Protein AF-A0A524QZ67-F1 (afdb_monomer_lite)

Sequence (360 aa):
ALGCGTGTAFRETDLRYEKVIIMTDADVDGAHIASLLITFFYRQMPKLIDRGHLYLAIPPLYRLQQGSKVAYARDDADRERIVHLGERECSIQRRHQKVVEEAPSPAVDRQLREQMGSAAVAAAKAVGYQSAGTCEFLLGEDGRFFFLEMNTRIQVEHPVTEMVYGVDLVREQLRIAGGQLMSLPDTMPSPRGWSMECRITSEDPSNGFLPSTGRISYLSPPGGPGVRWDAGYGAGDEVTLHYDSHIGKLIVLGPTREVAIERMQRALHELMILGVTTNQGFLRRLLSDDAFRRGEIDIDFLGRHPELASPPANSASLLPATILAALLDSERRHASRPNVVDGNGAGNEWVRAARHEGLR

Secondary structure (DSSP, 8-state):
--SS-SGGG--GGG---S-EEE---SSHHHHHHHHHHHHHHHHH-HHHHHTT-EEE-PPPSEEEEETTEEEEESSHHHHS--------B---EETTEE-EEEES-TT--HHHHHHHHHHHHHHHHHTT--SS-EEEEEEPTTS-EEEEEEE-S--TTHHHHHHHHT--HHHHHHHHHTTPPP---SSPPPP-SEEEEEEEESEEGGGTTEE--EE--EEE---STTEEEEES--TT-EE-TTS--EEEEEEEEESSHHHHHHHHHHHHHH-EEESS--THHHHHHHTT-HHHHHT---TTHHHH-GGGGS--TT----HHHHHHHHHHHHHHHHHTS-------SS--HHHHHHHHHTT-

Foldseek 3Di:
DQQQFWAPSGDPVRGPAQADEDDADPDPVRVVVLVVVVVRCCRIPVVCVVVVRYYYDQAAPDWFDFPPDTDGHNDVCQLLPDFDLWDKDQFCDDPPHGFKIKPPAPLADPVLRVVVRVVFRVVCVVVSQFADKDFDWDADPVRDIDTDDIGNDDDQPVVNSCLFQVDDRVVQRVCVVSRHGGPADPDGDDGQAMKMKGFKFLFQLVVVRHHWWWFFQAWDFFDDPFWDKAAPDHHGDTDDPPDGRGGIMIMGGDNYPLRNLVVLLVRLVRTDTPGTDICSQLVNLCSVDPCVVVSVGGNCVCVVVSVSSDDPPPPDDCPVVSVVVRVVVVVVVVVPPPPPPPPDDDDDVVVVVVVVVVVD

Structure (mmCIF, N/CA/C/O backbone):
data_AF-A0A524QZ67-F1
#
_entry.id   AF-A0A524QZ67-F1
#
loop_
_atom_site.group_PDB
_atom_site.id
_atom_site.type_symbol
_atom_site.label_atom_id
_atom_site.label_alt_id
_atom_site.label_comp_id
_atom_site.label_asym_id
_atom_site.label_entity_id
_atom_site.label_seq_id
_atom_site.pdbx_PDB_ins_code
_atom_site.Cartn_x
_atom_site.Cartn_y
_atom_site.Cartn_z
_atom_site.occupancy
_atom_site.B_iso_or_equiv
_atom_site.auth_seq_id
_atom_site.auth_comp_id
_atom_site.auth_asym_id
_atom_site.auth_atom_id
_atom_site.pdbx_PDB_model_num
ATOM 1 N N . ALA A 1 1 ? -30.274 -12.926 47.011 1.00 65.94 1 ALA A N 1
ATOM 2 C CA . ALA A 1 1 ? -29.299 -13.944 46.558 1.00 65.94 1 ALA A CA 1
ATOM 3 C C . ALA A 1 1 ? -27.821 -13.520 46.688 1.00 65.94 1 ALA A C 1
ATOM 5 O O . ALA A 1 1 ? -26.970 -14.389 46.573 1.00 65.94 1 ALA A O 1
ATOM 6 N N . LEU A 1 2 ? -27.490 -12.249 46.989 1.00 80.00 2 LEU A N 1
ATOM 7 C CA . LEU A 1 2 ? -26.095 -11.772 47.134 1.00 80.00 2 LEU A CA 1
ATOM 8 C C . LEU A 1 2 ? -25.422 -12.122 48.476 1.00 80.00 2 LEU A C 1
ATOM 10 O O . LEU A 1 2 ? -24.204 -12.067 48.583 1.00 80.00 2 LEU A O 1
ATOM 14 N N . GLY A 1 3 ? -26.213 -12.494 49.487 1.00 80.25 3 GLY A N 1
ATOM 15 C CA . GLY A 1 3 ? -25.730 -12.896 50.815 1.00 80.25 3 GLY A CA 1
ATOM 16 C C . GLY A 1 3 ? -25.591 -11.757 51.829 1.00 80.25 3 GLY A C 1
ATOM 17 O O . GLY A 1 3 ? -25.673 -12.020 53.017 1.00 80.25 3 GLY A O 1
ATOM 18 N N . CYS A 1 4 ? -25.520 -10.506 51.375 1.00 84.25 4 CYS A N 1
ATOM 19 C CA . CYS A 1 4 ? -25.207 -9.340 52.205 1.00 84.25 4 CYS A CA 1
ATOM 20 C C . CYS A 1 4 ? -26.408 -8.586 52.808 1.00 84.25 4 CYS A C 1
ATOM 22 O O . CYS A 1 4 ? -26.205 -7.532 53.390 1.00 84.25 4 CYS A O 1
ATOM 24 N N . GLY A 1 5 ? -27.656 -9.048 52.662 1.00 83.94 5 GLY A N 1
ATOM 25 C CA . GLY A 1 5 ? -28.843 -8.299 53.126 1.00 83.94 5 GLY A CA 1
ATOM 26 C C . GLY A 1 5 ? -29.086 -6.970 52.379 1.00 83.94 5 GLY A C 1
ATOM 27 O O . GLY A 1 5 ? -28.450 -6.697 51.364 1.00 83.94 5 GLY A O 1
ATOM 28 N N . THR A 1 6 ? -30.034 -6.153 52.856 1.00 85.06 6 THR A N 1
ATOM 29 C CA . THR A 1 6 ? -30.417 -4.851 52.261 1.00 85.06 6 THR A CA 1
ATOM 30 C C . THR A 1 6 ? -30.714 -3.808 53.340 1.00 85.06 6 THR A C 1
ATOM 32 O O . THR A 1 6 ? -31.218 -4.156 54.410 1.00 85.06 6 THR A O 1
ATOM 35 N N . GLY A 1 7 ? -30.469 -2.529 53.055 1.00 84.12 7 GLY A N 1
ATOM 36 C CA . GLY A 1 7 ? -30.815 -1.414 53.939 1.00 84.12 7 GLY A CA 1
ATOM 37 C C . GLY A 1 7 ? -30.099 -1.506 55.288 1.00 84.12 7 GLY A C 1
ATOM 38 O O . GLY A 1 7 ? -28.889 -1.709 55.345 1.00 84.12 7 GLY A O 1
ATOM 39 N N . THR A 1 8 ? -30.845 -1.404 56.390 1.00 83.25 8 THR A N 1
ATOM 40 C CA . THR A 1 8 ? -30.295 -1.506 57.757 1.00 83.25 8 THR A CA 1
ATOM 41 C C . THR A 1 8 ? -29.760 -2.897 58.106 1.00 83.25 8 THR A C 1
ATOM 43 O O . THR A 1 8 ? -28.965 -3.027 59.031 1.00 83.25 8 THR A O 1
ATOM 46 N N . ALA A 1 9 ? -30.161 -3.934 57.365 1.00 84.19 9 ALA A N 1
ATOM 47 C CA . ALA A 1 9 ? -29.679 -5.301 57.542 1.00 84.19 9 ALA A CA 1
ATOM 48 C C . ALA A 1 9 ? -28.451 -5.626 56.671 1.00 84.19 9 ALA A C 1
ATOM 50 O O . ALA A 1 9 ? -28.028 -6.782 56.635 1.00 84.19 9 ALA A O 1
ATOM 51 N N . PHE A 1 10 ? -27.896 -4.642 55.950 1.00 84.88 10 PHE A N 1
ATOM 52 C CA . PHE A 1 10 ? -26.765 -4.859 55.056 1.00 84.88 10 PHE A CA 1
ATOM 53 C C . PHE A 1 10 ? -25.472 -5.190 55.822 1.00 84.88 10 PHE A C 1
ATOM 55 O O . PHE A 1 10 ? -25.026 -4.420 56.675 1.00 84.88 10 PHE A O 1
ATOM 62 N N . ARG A 1 11 ? -24.840 -6.316 55.478 1.00 83.75 11 ARG A N 1
ATOM 63 C CA . ARG A 1 11 ? -23.538 -6.763 55.987 1.00 83.75 11 ARG A CA 1
ATOM 64 C C . ARG A 1 11 ? -22.612 -7.101 54.829 1.00 83.75 11 ARG A C 1
ATOM 66 O O . ARG A 1 11 ? -22.819 -8.065 54.101 1.00 83.75 11 ARG A O 1
ATOM 73 N N . GLU A 1 12 ? -21.569 -6.296 54.686 1.00 79.06 12 GLU A N 1
ATOM 74 C CA . GLU A 1 12 ? -20.583 -6.406 53.606 1.00 79.06 12 GLU A CA 1
ATOM 75 C C . GLU A 1 12 ? -19.794 -7.721 53.656 1.00 79.06 12 GLU A C 1
ATOM 77 O O . GLU A 1 12 ? -19.554 -8.328 52.619 1.00 79.06 12 GLU A O 1
ATOM 82 N N . THR A 1 13 ? -19.459 -8.203 54.857 1.00 84.50 13 THR A N 1
ATOM 83 C CA . THR A 1 13 ? -18.706 -9.454 55.078 1.00 84.50 13 THR A CA 1
ATOM 84 C C . THR A 1 13 ? -19.396 -10.694 54.528 1.00 84.50 13 THR A C 1
ATOM 86 O O . THR A 1 13 ? -18.748 -11.712 54.308 1.00 84.50 13 THR A O 1
ATOM 89 N N . ASP A 1 14 ? -20.706 -10.606 54.308 1.00 87.44 14 ASP A N 1
ATOM 90 C CA . ASP A 1 14 ? -21.539 -11.736 53.915 1.00 87.44 14 ASP A CA 1
ATOM 91 C C . ASP A 1 14 ? -21.778 -11.751 52.393 1.00 87.44 14 ASP A C 1
ATOM 93 O O . ASP A 1 14 ? -22.528 -12.590 51.877 1.00 87.44 14 ASP A O 1
ATOM 97 N N . LEU A 1 15 ? -21.162 -10.812 51.659 1.00 87.00 15 LEU A N 1
ATOM 98 C CA . LEU A 1 15 ? -21.217 -10.756 50.204 1.00 87.00 15 LEU A CA 1
ATOM 99 C C . LEU A 1 15 ? -20.546 -11.995 49.603 1.00 87.00 15 LEU A C 1
ATOM 101 O O . LEU A 1 15 ? -19.372 -12.270 49.826 1.00 87.00 15 LEU A O 1
ATOM 105 N N . ARG A 1 16 ? -21.306 -12.737 48.797 1.00 89.00 16 ARG A N 1
ATOM 106 C CA . ARG A 1 16 ? -20.857 -14.012 48.214 1.00 89.00 16 ARG A CA 1
ATOM 107 C C . ARG A 1 16 ? -20.115 -13.870 46.887 1.00 89.00 16 ARG A C 1
ATOM 109 O O . ARG A 1 16 ? -19.512 -14.838 46.438 1.00 89.00 16 ARG A O 1
ATOM 116 N N . TYR A 1 17 ? -20.203 -12.708 46.242 1.00 84.81 17 TYR A N 1
ATOM 117 C CA . TYR A 1 17 ? -19.698 -12.488 44.888 1.00 84.81 17 TYR A CA 1
ATOM 118 C C . TYR A 1 17 ? -18.841 -11.233 44.831 1.00 84.81 17 TYR A C 1
ATOM 120 O O . TYR A 1 17 ? -19.268 -10.170 45.271 1.00 84.81 17 TYR A O 1
ATOM 128 N N . GLU A 1 18 ? -17.662 -11.352 44.229 1.00 85.25 18 GLU A N 1
ATOM 129 C CA . GLU A 1 18 ? -16.741 -10.230 44.041 1.00 85.25 18 GLU A CA 1
ATOM 130 C C . GLU A 1 18 ? -17.257 -9.219 43.005 1.00 85.25 18 GLU A C 1
ATOM 132 O O . GLU A 1 18 ? -17.021 -8.021 43.138 1.00 85.25 18 GLU A O 1
ATOM 137 N N . LYS A 1 19 ? -17.993 -9.689 41.989 1.00 88.62 19 LYS A N 1
ATOM 138 C CA . LYS A 1 19 ? -18.597 -8.852 40.945 1.00 88.62 19 LYS A CA 1
ATOM 139 C C . LYS A 1 19 ? -20.081 -9.158 40.807 1.00 88.62 19 LYS A C 1
ATOM 141 O O . LYS A 1 19 ? -20.474 -10.309 40.625 1.00 88.62 19 LYS A O 1
ATOM 146 N N . VAL A 1 20 ? -20.893 -8.113 40.846 1.00 88.88 20 VAL A N 1
ATOM 147 C CA . VAL A 1 20 ? -22.334 -8.144 40.605 1.00 88.88 20 VAL A CA 1
ATOM 148 C C . VAL A 1 20 ? -22.593 -7.347 39.336 1.00 88.88 20 VAL A C 1
ATOM 150 O O . VAL A 1 20 ? -22.316 -6.153 39.300 1.00 88.88 20 VAL A O 1
ATOM 153 N N . ILE A 1 21 ? -23.092 -7.999 38.287 1.00 91.19 21 ILE A N 1
ATOM 154 C CA . ILE A 1 21 ? -23.307 -7.371 36.977 1.00 91.19 21 ILE A CA 1
ATOM 155 C C . ILE A 1 21 ? -24.811 -7.248 36.726 1.00 91.19 21 ILE A C 1
ATOM 157 O O . ILE A 1 21 ? -25.524 -8.250 36.746 1.00 91.19 21 ILE A O 1
ATOM 161 N N . ILE A 1 22 ? -25.293 -6.029 36.489 1.00 89.38 22 ILE A N 1
ATOM 162 C CA . ILE A 1 22 ? -26.652 -5.763 36.006 1.00 89.38 22 ILE A CA 1
ATOM 163 C C . ILE A 1 22 ? -26.640 -5.904 34.483 1.00 89.38 22 ILE A C 1
ATOM 165 O O . ILE A 1 22 ? -25.882 -5.208 33.809 1.00 89.38 22 ILE A O 1
ATOM 169 N N . MET A 1 23 ? -27.477 -6.792 33.950 1.00 87.81 23 MET A N 1
ATOM 170 C CA . MET A 1 23 ? -27.695 -6.972 32.513 1.00 87.81 23 MET A CA 1
ATOM 171 C C . MET A 1 23 ? -29.185 -6.830 32.219 1.00 87.81 23 MET A C 1
ATOM 173 O O . MET A 1 23 ? -30.002 -7.471 32.881 1.00 87.81 23 MET A O 1
ATOM 177 N N . THR A 1 24 ? -29.525 -5.994 31.246 1.00 86.94 24 THR A N 1
ATOM 178 C CA . THR A 1 24 ? -30.897 -5.760 30.784 1.00 86.94 24 THR A CA 1
ATOM 179 C C . THR A 1 24 ? -30.939 -5.759 29.259 1.00 86.94 24 THR A C 1
ATOM 181 O O . THR A 1 24 ? -29.893 -5.720 28.606 1.00 86.94 24 THR A O 1
ATOM 184 N N . ASP A 1 25 ? -32.143 -5.841 28.694 1.00 80.69 25 ASP A N 1
ATOM 185 C CA . ASP A 1 25 ? -32.331 -5.832 27.246 1.00 80.69 25 ASP A CA 1
ATOM 186 C C . ASP A 1 25 ? -31.913 -4.488 26.622 1.00 80.69 25 ASP A C 1
ATOM 188 O O . ASP A 1 25 ? -31.937 -3.432 27.258 1.00 80.69 25 ASP A O 1
ATOM 192 N N . ALA A 1 26 ? -31.486 -4.529 25.359 1.00 75.75 26 ALA A N 1
ATOM 193 C CA . ALA A 1 26 ? -31.006 -3.365 24.613 1.00 75.75 26 ALA A CA 1
ATOM 194 C C . ALA A 1 26 ? -32.166 -2.543 24.016 1.00 75.75 26 ALA A C 1
ATOM 196 O O . ALA A 1 26 ? -32.190 -2.258 22.817 1.00 75.75 26 ALA A O 1
ATOM 197 N N . ASP A 1 27 ? -33.146 -2.199 24.848 1.00 77.44 27 ASP A N 1
ATOM 198 C CA . ASP A 1 27 ? -34.330 -1.423 24.490 1.00 77.44 27 ASP A CA 1
ATOM 199 C C . ASP A 1 27 ? -34.736 -0.446 25.612 1.00 77.44 27 ASP A C 1
ATOM 201 O O . ASP A 1 27 ? -34.046 -0.278 26.623 1.00 77.44 27 ASP A O 1
ATOM 205 N N . VAL A 1 28 ? -35.846 0.266 25.403 1.00 79.31 28 VAL A N 1
ATOM 206 C CA . VAL A 1 28 ? -36.343 1.288 26.338 1.00 79.31 28 VAL A CA 1
ATOM 207 C C . VAL A 1 28 ? -36.724 0.675 27.689 1.00 79.31 28 VAL A C 1
ATOM 209 O O . VAL A 1 28 ? -36.472 1.284 28.733 1.00 79.31 28 VAL A O 1
ATOM 212 N N . ASP A 1 29 ? -37.281 -0.535 27.685 1.00 84.44 29 ASP A N 1
ATOM 213 C CA . ASP A 1 29 ? -37.691 -1.227 28.903 1.00 84.44 29 ASP A CA 1
ATOM 214 C C . ASP A 1 29 ? -36.465 -1.680 29.697 1.00 84.44 29 ASP A C 1
ATOM 216 O O . ASP A 1 29 ? -36.379 -1.449 30.907 1.00 84.44 29 ASP A O 1
ATOM 220 N N . GLY A 1 30 ? -35.456 -2.225 29.018 1.00 85.94 30 GLY A N 1
ATOM 221 C CA . GLY A 1 30 ? -34.184 -2.579 29.627 1.00 85.94 30 GLY A CA 1
ATOM 222 C C . GLY A 1 30 ? -33.438 -1.375 30.210 1.00 85.94 30 GLY A C 1
ATOM 223 O O . GLY A 1 30 ? -32.864 -1.488 31.299 1.00 85.94 30 GLY A O 1
ATOM 224 N N . ALA A 1 31 ? -33.501 -0.202 29.570 1.00 82.19 31 ALA A N 1
ATOM 225 C CA . ALA A 1 31 ? -32.949 1.043 30.118 1.00 82.19 31 ALA A CA 1
ATOM 226 C C . ALA A 1 31 ? -33.686 1.499 31.394 1.00 82.19 31 ALA A C 1
ATOM 228 O O . ALA A 1 31 ? -33.064 1.922 32.380 1.00 82.19 31 ALA A O 1
ATOM 229 N N . HIS A 1 32 ? -35.015 1.376 31.408 1.00 89.44 32 HIS A N 1
ATOM 230 C CA . HIS A 1 32 ? -35.826 1.691 32.579 1.00 89.44 32 HIS A CA 1
ATOM 231 C C . HIS A 1 32 ? -35.531 0.731 33.745 1.00 89.44 32 HIS A C 1
ATOM 233 O O . HIS A 1 32 ? -35.286 1.178 34.869 1.00 89.44 32 HIS A O 1
ATOM 239 N N . ILE A 1 33 ? -35.459 -0.577 33.479 1.00 90.56 33 ILE A N 1
ATOM 240 C CA . ILE A 1 33 ? -35.120 -1.598 34.481 1.00 90.56 33 ILE A CA 1
ATOM 241 C C . ILE A 1 33 ? -33.716 -1.361 35.048 1.00 90.56 33 ILE A C 1
ATOM 243 O O . ILE A 1 33 ? -33.533 -1.411 36.266 1.00 90.56 33 ILE A O 1
ATOM 247 N N . ALA A 1 34 ? -32.732 -1.047 34.200 1.00 90.75 34 ALA A N 1
ATOM 248 C CA . ALA A 1 34 ? -31.374 -0.744 34.648 1.00 90.75 34 ALA A CA 1
ATOM 249 C C . ALA A 1 34 ? -31.360 0.447 35.620 1.00 90.75 34 ALA A C 1
ATOM 251 O O . ALA A 1 34 ? -30.759 0.365 36.692 1.00 90.75 34 ALA A O 1
ATOM 252 N N . SER A 1 35 ? -32.097 1.513 35.301 1.00 92.56 35 SER A N 1
ATOM 253 C CA . SER A 1 35 ? -32.222 2.702 36.156 1.00 92.56 35 SER A CA 1
ATOM 254 C C . SER A 1 35 ? -32.847 2.383 37.521 1.00 92.56 35 SER A C 1
ATOM 256 O O . SER A 1 35 ? -32.373 2.858 38.561 1.00 92.56 35 SER A O 1
ATOM 258 N N . LEU A 1 36 ? -33.880 1.534 37.541 1.00 95.12 36 LEU A N 1
ATOM 259 C CA . LEU A 1 36 ? -34.519 1.066 38.774 1.00 95.12 36 LEU A CA 1
ATOM 260 C C . LEU A 1 36 ? -33.560 0.232 39.631 1.00 95.12 36 LEU A C 1
ATOM 262 O O . LEU A 1 36 ? -33.466 0.453 40.840 1.00 95.12 36 LEU A O 1
ATOM 266 N N . LEU A 1 37 ? -32.820 -0.694 39.018 1.00 93.19 37 LEU A N 1
ATOM 267 C CA . LEU A 1 37 ? -31.866 -1.551 39.720 1.00 93.19 37 LEU A CA 1
ATOM 268 C C . LEU A 1 37 ? -30.690 -0.749 40.283 1.00 93.19 37 LEU A C 1
ATOM 270 O O . LEU A 1 37 ? -30.348 -0.924 41.451 1.00 93.19 37 LEU A O 1
ATOM 274 N N . ILE A 1 38 ? -30.119 0.176 39.511 1.00 92.81 38 ILE A N 1
ATOM 275 C CA . ILE A 1 38 ? -29.050 1.069 39.988 1.00 92.81 38 ILE A CA 1
ATOM 276 C C . ILE A 1 38 ? -29.538 1.874 41.192 1.00 92.81 38 ILE A C 1
ATOM 278 O O . ILE A 1 38 ? -28.855 1.938 42.213 1.00 92.81 38 ILE A O 1
ATOM 282 N N . THR A 1 39 ? -30.754 2.419 41.118 1.00 94.31 39 THR A N 1
ATOM 283 C CA . THR A 1 39 ? -31.361 3.164 42.228 1.00 94.31 39 THR A CA 1
ATOM 284 C C . THR A 1 39 ? -31.583 2.273 43.453 1.00 94.31 39 THR A C 1
ATOM 286 O O . THR A 1 39 ? -31.340 2.698 44.584 1.00 94.31 39 THR A O 1
ATOM 289 N N . PHE A 1 40 ? -32.013 1.025 43.258 1.00 93.75 40 PHE A N 1
ATOM 290 C CA . PHE A 1 40 ? -32.160 0.051 44.337 1.00 93.75 40 PHE A CA 1
ATOM 291 C C . PHE A 1 40 ? -30.821 -0.237 45.024 1.00 93.75 40 PHE A C 1
ATOM 293 O O . PHE A 1 40 ? -30.739 -0.131 46.248 1.00 93.75 40 PHE A O 1
ATOM 300 N N . PHE A 1 41 ? -29.764 -0.533 44.265 1.00 93.38 41 PHE A N 1
ATOM 301 C CA . PHE A 1 41 ? -28.431 -0.769 44.824 1.00 93.38 41 PHE A CA 1
ATOM 302 C C . PHE A 1 41 ? -27.869 0.467 45.523 1.00 93.38 41 PHE A C 1
ATOM 304 O O . PHE A 1 41 ? -27.362 0.350 46.636 1.00 93.38 41 PHE A O 1
ATOM 311 N N . TYR A 1 42 ? -28.040 1.647 44.931 1.00 92.56 42 TYR A N 1
ATOM 312 C CA . TYR A 1 42 ? -27.619 2.910 45.528 1.00 92.56 42 TYR A CA 1
ATOM 313 C C . TYR A 1 42 ? -28.298 3.166 46.878 1.00 92.56 42 TYR A C 1
ATOM 315 O O . TYR A 1 42 ? -27.648 3.567 47.840 1.00 92.56 42 TYR A O 1
ATOM 323 N N . ARG A 1 43 ? -29.600 2.880 46.990 1.00 92.00 43 ARG A N 1
ATOM 324 C CA . ARG A 1 43 ? -30.358 3.115 48.229 1.00 92.00 43 ARG A CA 1
ATOM 325 C C . ARG A 1 43 ? -30.176 2.026 49.279 1.00 92.00 43 ARG A C 1
ATOM 327 O O . ARG A 1 43 ? -30.228 2.326 50.467 1.00 92.00 43 ARG A O 1
ATOM 334 N N . GLN A 1 44 ? -30.041 0.769 48.864 1.00 92.62 44 GLN A N 1
ATOM 335 C CA . GLN A 1 44 ? -30.103 -0.376 49.777 1.00 92.62 44 GLN A CA 1
ATOM 336 C C . GLN A 1 44 ? -28.737 -0.982 50.089 1.00 92.62 44 GLN A C 1
ATOM 338 O O . GLN A 1 44 ? -28.601 -1.659 51.106 1.00 92.62 44 GLN A O 1
ATOM 343 N N . MET A 1 45 ? -27.749 -0.800 49.214 1.00 92.56 45 MET A N 1
ATOM 344 C CA . MET A 1 45 ? -26.437 -1.447 49.297 1.00 92.56 45 MET A CA 1
ATOM 345 C C . MET A 1 45 ? -25.309 -0.512 48.800 1.00 92.56 45 MET A C 1
ATOM 347 O O . MET A 1 45 ? -24.475 -0.947 48.004 1.00 92.56 45 MET A O 1
ATOM 351 N N . PRO A 1 46 ? -25.237 0.761 49.249 1.00 89.69 46 PRO A N 1
ATOM 352 C CA . PRO A 1 46 ? -24.321 1.764 48.686 1.00 89.69 46 PRO A CA 1
ATOM 353 C C . PRO A 1 46 ? -22.848 1.338 48.735 1.00 89.69 46 PRO A C 1
ATOM 355 O O . PRO A 1 46 ? -22.107 1.566 47.783 1.00 89.69 46 PRO A O 1
ATOM 358 N N . LYS A 1 47 ? -22.443 0.602 49.779 1.00 88.81 47 LYS A N 1
ATOM 359 C CA . LYS A 1 47 ? -21.069 0.095 49.915 1.00 88.81 47 LYS A CA 1
ATOM 360 C C . LYS A 1 47 ? -20.633 -0.847 48.785 1.00 88.81 47 LYS A C 1
ATOM 362 O O . LYS A 1 47 ? -19.439 -0.947 48.530 1.00 88.81 47 LYS A O 1
ATOM 367 N N . LEU A 1 48 ? -21.566 -1.517 48.095 1.00 89.44 48 LEU A N 1
ATOM 368 C CA . LEU A 1 48 ? -21.236 -2.314 46.904 1.00 89.44 48 LEU A CA 1
ATOM 369 C C . LEU A 1 48 ? -20.773 -1.435 45.738 1.00 89.44 48 LEU A C 1
ATOM 371 O O . LEU A 1 48 ? -19.946 -1.868 44.941 1.00 89.44 48 LEU A O 1
ATOM 375 N N . ILE A 1 49 ? -21.296 -0.212 45.645 1.00 89.75 49 ILE A N 1
ATOM 376 C CA . ILE A 1 49 ? -20.909 0.768 44.629 1.00 89.75 49 ILE A CA 1
ATOM 377 C C . ILE A 1 49 ? -19.577 1.404 45.028 1.00 89.75 49 ILE A C 1
ATOM 379 O O . ILE A 1 49 ? -18.634 1.370 44.244 1.00 89.75 49 ILE A O 1
ATOM 383 N N . ASP A 1 50 ? -19.467 1.888 46.270 1.00 88.31 50 ASP A N 1
ATOM 384 C CA . ASP A 1 50 ? -18.272 2.587 46.771 1.00 88.31 50 ASP A CA 1
ATOM 385 C C . ASP A 1 50 ? -16.996 1.736 46.688 1.00 88.31 50 ASP A C 1
ATOM 387 O O . ASP A 1 50 ? -15.893 2.259 46.538 1.00 88.31 50 ASP A O 1
ATOM 391 N N . ARG A 1 51 ? -17.138 0.411 46.803 1.00 87.88 51 ARG A N 1
ATOM 392 C CA . ARG A 1 51 ? -16.031 -0.553 46.738 1.00 87.88 51 ARG A CA 1
ATOM 393 C C . ARG A 1 51 ? -15.855 -1.210 45.370 1.00 87.88 51 ARG A C 1
ATOM 395 O O . ARG A 1 51 ? -14.983 -2.057 45.224 1.00 87.88 51 ARG A O 1
ATOM 402 N N . GLY A 1 52 ? -16.640 -0.808 44.369 1.00 90.31 52 GLY A N 1
ATOM 403 C CA . GLY A 1 52 ? -16.475 -1.270 42.990 1.00 90.31 52 GLY A CA 1
ATOM 404 C C . GLY A 1 52 ? -16.912 -2.717 42.742 1.00 90.31 52 GLY A C 1
ATOM 405 O O . GLY A 1 52 ? -16.395 -3.355 41.833 1.00 90.31 52 GLY A O 1
ATOM 406 N N . HIS A 1 53 ? -17.855 -3.246 43.526 1.00 90.25 53 HIS A N 1
ATOM 407 C CA . HIS A 1 53 ? -18.405 -4.592 43.320 1.00 90.25 53 HIS A CA 1
ATOM 408 C C . HIS A 1 53 ? -19.559 -4.622 42.307 1.00 90.25 53 HIS A C 1
ATOM 410 O O . HIS A 1 53 ? -19.859 -5.686 41.764 1.00 90.25 53 HIS A O 1
ATOM 416 N N . LEU A 1 54 ? -20.226 -3.489 42.055 1.00 91.69 54 LEU A N 1
ATOM 417 C CA . LEU A 1 54 ? -21.362 -3.394 41.134 1.00 91.69 54 LEU A CA 1
ATOM 418 C C . LEU A 1 54 ? -20.936 -2.873 39.755 1.00 91.69 54 LEU A C 1
ATOM 420 O O . LEU A 1 54 ? -20.326 -1.813 39.645 1.00 91.69 54 LEU A O 1
ATOM 424 N N . TYR A 1 55 ? -21.339 -3.584 38.707 1.00 90.38 55 TYR A N 1
ATOM 425 C CA . TYR A 1 55 ? -21.091 -3.243 37.310 1.00 90.38 55 TYR A CA 1
ATOM 426 C C . TYR A 1 55 ? -22.408 -3.227 36.529 1.00 90.38 55 TYR A C 1
ATOM 428 O O . TYR A 1 55 ? -23.303 -4.031 36.787 1.00 90.38 55 TYR A O 1
ATOM 436 N N . LEU A 1 56 ? -22.516 -2.336 35.546 1.00 88.88 56 LEU A N 1
ATOM 437 C CA . LEU A 1 56 ? -23.615 -2.311 34.583 1.00 88.88 56 LEU A CA 1
ATOM 438 C C . LEU A 1 56 ? -23.084 -2.757 33.220 1.00 88.88 56 LEU A C 1
ATOM 440 O O . LEU A 1 56 ? -22.130 -2.169 32.712 1.00 88.88 56 LEU A O 1
ATOM 444 N N . ALA A 1 57 ? -23.703 -3.771 32.620 1.00 85.81 57 ALA A N 1
ATOM 445 C CA . ALA A 1 57 ? -23.475 -4.084 31.219 1.00 85.81 57 ALA A CA 1
ATOM 446 C C . ALA A 1 57 ? -24.220 -3.054 30.363 1.00 85.81 57 ALA A C 1
ATOM 448 O O . ALA A 1 57 ? -25.448 -2.995 30.383 1.00 85.81 57 ALA A O 1
ATOM 449 N N . ILE A 1 58 ? -23.470 -2.222 29.642 1.00 78.12 58 ILE A N 1
ATOM 450 C CA . ILE A 1 58 ? -24.036 -1.182 28.782 1.00 78.12 58 ILE A CA 1
ATOM 451 C C . ILE A 1 58 ? -24.360 -1.812 27.420 1.00 78.12 58 ILE A C 1
ATOM 453 O O . ILE A 1 58 ? -23.446 -2.347 26.780 1.00 78.12 58 ILE A O 1
ATOM 457 N N . PRO A 1 59 ? -25.629 -1.790 26.971 1.00 71.50 59 PRO A N 1
ATOM 458 C CA . PRO A 1 59 ? -25.981 -2.283 25.650 1.00 71.50 59 PRO A CA 1
ATOM 459 C C . PRO A 1 59 ? -25.386 -1.374 24.563 1.00 71.50 59 PRO A C 1
ATOM 461 O O . PRO A 1 59 ? -25.198 -0.177 24.786 1.00 71.50 59 PRO A O 1
ATOM 464 N N . PRO A 1 60 ? -25.088 -1.917 23.376 1.00 72.00 60 PRO A N 1
ATOM 465 C CA . PRO A 1 60 ? -24.553 -1.126 22.277 1.00 72.00 60 PRO A CA 1
ATOM 466 C C . PRO A 1 60 ? -25.556 -0.071 21.791 1.00 72.00 60 PRO A C 1
ATOM 468 O O . PRO A 1 60 ? -26.729 -0.386 21.591 1.00 72.00 60 PRO A O 1
ATOM 471 N N . LEU A 1 61 ? -25.087 1.159 21.555 1.00 76.25 61 LEU A N 1
ATOM 472 C CA . LEU A 1 61 ? -25.914 2.279 21.093 1.00 76.25 61 LEU A CA 1
ATOM 473 C C . LEU A 1 61 ? -26.494 2.064 19.686 1.00 76.25 61 LEU A C 1
ATOM 475 O O . LEU A 1 61 ? -27.608 2.502 19.404 1.00 76.25 61 LEU A O 1
ATOM 479 N N . TYR A 1 62 ? -25.768 1.367 18.807 1.00 75.94 62 TYR A N 1
ATOM 480 C CA . TYR A 1 62 ? -26.213 1.097 17.440 1.00 75.94 62 TYR A CA 1
ATOM 481 C C . TYR A 1 62 ? -26.292 -0.396 17.161 1.00 75.94 62 TYR A C 1
ATOM 483 O O . TYR A 1 62 ? -25.330 -1.136 17.364 1.00 75.94 62 TYR A O 1
ATOM 491 N N . ARG A 1 63 ? -27.415 -0.824 16.581 1.00 81.06 63 ARG A N 1
ATOM 492 C CA . ARG A 1 63 ? -27.528 -2.094 15.862 1.00 81.06 63 ARG A CA 1
ATOM 493 C C . ARG A 1 63 ? -27.362 -1.820 14.371 1.00 81.06 63 ARG A C 1
ATOM 495 O O . ARG A 1 63 ? -28.229 -1.223 13.741 1.00 81.06 63 ARG A O 1
ATOM 502 N N . LEU A 1 64 ? -26.252 -2.273 13.810 1.00 77.44 64 LEU A N 1
ATOM 503 C CA . LEU A 1 64 ? -25.929 -2.146 12.396 1.00 77.44 64 LEU A CA 1
ATOM 504 C C . LEU A 1 64 ? -26.394 -3.410 11.672 1.00 77.44 64 LEU A C 1
ATOM 506 O O . LEU A 1 64 ? -25.920 -4.508 11.969 1.00 77.44 64 LEU A O 1
ATOM 510 N N . GLN A 1 65 ? -27.340 -3.277 10.744 1.00 79.69 65 GLN A N 1
ATOM 511 C CA . GLN A 1 65 ? -27.912 -4.412 10.022 1.00 79.69 65 GLN A CA 1
ATOM 512 C C . GLN A 1 65 ? -27.716 -4.263 8.513 1.00 79.69 65 GLN A C 1
ATOM 514 O O . GLN A 1 65 ? -28.142 -3.279 7.917 1.00 79.69 65 GLN A O 1
ATOM 519 N N . GLN A 1 66 ? -27.141 -5.297 7.895 1.00 75.88 66 GLN A N 1
ATOM 520 C CA . GLN A 1 66 ? -27.020 -5.423 6.445 1.00 75.88 66 GLN A CA 1
ATOM 521 C C . GLN A 1 66 ? -27.501 -6.811 6.012 1.00 75.88 66 GLN A C 1
ATOM 523 O O . GLN A 1 66 ? -26.824 -7.823 6.226 1.00 75.88 66 GLN A O 1
ATOM 528 N N . GLY A 1 67 ? -28.695 -6.875 5.421 1.00 83.94 67 GLY A N 1
ATOM 529 C CA . GLY A 1 67 ? -29.361 -8.148 5.140 1.00 83.94 67 GLY A CA 1
ATOM 530 C C . GLY A 1 67 ? -29.567 -8.961 6.425 1.00 83.94 67 GLY A C 1
ATOM 531 O O . GLY A 1 67 ? -30.190 -8.481 7.375 1.00 83.94 67 GLY A O 1
ATOM 532 N N . SER A 1 68 ? -29.022 -10.182 6.461 1.00 81.75 68 SER A N 1
ATOM 533 C CA . SER A 1 68 ? -29.046 -11.074 7.632 1.00 81.75 68 SER A CA 1
ATOM 534 C C . SER A 1 68 ? -27.891 -10.858 8.617 1.00 81.75 68 SER A C 1
ATOM 536 O O . SER A 1 68 ? -27.912 -11.425 9.708 1.00 81.75 68 SER A O 1
ATOM 538 N N . LYS A 1 69 ? -26.874 -10.057 8.268 1.00 70.62 69 LYS A N 1
ATOM 539 C CA . LYS A 1 69 ? -25.724 -9.800 9.144 1.00 70.62 69 LYS A CA 1
ATOM 540 C C . LYS A 1 69 ? -26.039 -8.653 10.099 1.00 70.62 69 LYS A C 1
ATOM 542 O O . LYS A 1 69 ? -26.469 -7.585 9.665 1.00 70.62 69 LYS A O 1
ATOM 547 N N . VAL A 1 70 ? -25.776 -8.873 11.385 1.00 81.31 70 VAL A N 1
ATOM 548 C CA . VAL A 1 70 ? -25.959 -7.884 12.452 1.00 81.31 70 VAL A CA 1
ATOM 549 C C . VAL A 1 70 ? -24.616 -7.642 13.140 1.00 81.31 70 VAL A C 1
ATOM 551 O O . VAL A 1 70 ? -23.926 -8.593 13.502 1.00 81.31 70 VAL A O 1
ATOM 554 N N . ALA A 1 71 ? -24.250 -6.375 13.302 1.00 78.75 71 ALA A N 1
ATOM 555 C CA . ALA A 1 71 ? -23.139 -5.907 14.121 1.00 78.75 71 ALA A CA 1
ATOM 556 C C . ALA A 1 71 ? -23.650 -4.853 15.109 1.00 78.75 71 ALA A C 1
ATOM 558 O O . ALA A 1 71 ? -24.747 -4.317 14.948 1.00 78.75 71 ALA A O 1
ATOM 559 N N . TYR A 1 72 ? -22.860 -4.557 16.132 1.00 78.00 72 TYR A N 1
ATOM 560 C CA . TYR A 1 72 ? -23.250 -3.640 17.191 1.00 78.00 72 TYR A CA 1
ATOM 561 C C . TYR A 1 72 ? -22.114 -2.664 17.484 1.00 78.00 72 TYR A C 1
ATOM 563 O O . TYR A 1 72 ? -20.982 -3.110 17.649 1.00 78.00 72 TYR A O 1
ATOM 571 N N . ALA A 1 73 ? -22.416 -1.366 17.533 1.00 80.38 73 ALA A N 1
ATOM 572 C CA . ALA A 1 73 ? -21.466 -0.318 17.907 1.00 80.38 73 ALA A CA 1
ATOM 573 C C . ALA A 1 73 ? -21.853 0.252 19.269 1.00 80.38 73 ALA A C 1
ATOM 575 O O . ALA A 1 73 ? -23.033 0.518 19.514 1.00 80.38 73 ALA A O 1
ATOM 576 N N . ARG A 1 74 ? -20.875 0.398 20.164 1.00 73.81 74 ARG A N 1
ATOM 577 C CA . ARG A 1 74 ? -21.117 0.778 21.563 1.00 73.81 74 ARG A CA 1
ATOM 578 C C . ARG A 1 74 ? -21.572 2.221 21.716 1.00 73.81 74 ARG A C 1
ATOM 580 O O . ARG A 1 74 ? -22.445 2.480 22.533 1.00 73.81 74 ARG A O 1
ATOM 587 N N . ASP A 1 75 ? -21.012 3.117 20.916 1.00 74.69 75 ASP A N 1
ATOM 588 C CA . ASP A 1 75 ? -21.252 4.557 20.942 1.00 74.69 75 ASP A CA 1
ATOM 589 C C . ASP A 1 75 ? -20.956 5.182 19.560 1.00 74.69 75 ASP A C 1
ATOM 591 O O . ASP A 1 75 ? -20.637 4.473 18.597 1.00 74.69 75 ASP A O 1
ATOM 595 N N . ASP A 1 76 ? -21.107 6.507 19.438 1.00 77.69 76 ASP A N 1
ATOM 596 C CA . ASP A 1 76 ? -20.780 7.246 18.209 1.00 77.69 76 ASP A CA 1
ATOM 597 C C . ASP A 1 76 ? -19.300 7.099 17.829 1.00 77.69 76 ASP A C 1
ATOM 599 O O . ASP A 1 76 ? -18.983 6.994 16.648 1.00 77.69 76 ASP A O 1
ATOM 603 N N . ALA A 1 77 ? -18.392 7.022 18.807 1.00 73.75 77 ALA A N 1
ATOM 604 C CA . ALA A 1 77 ? -16.956 6.908 18.560 1.00 73.75 77 ALA A CA 1
ATOM 605 C C . ALA A 1 77 ? -16.570 5.542 17.967 1.00 73.75 77 ALA A C 1
ATOM 607 O O . ALA A 1 77 ? -15.687 5.468 17.114 1.00 73.75 77 ALA A O 1
ATOM 608 N N . ASP A 1 78 ? -17.250 4.472 18.381 1.00 71.31 78 ASP A N 1
ATOM 609 C CA . ASP A 1 78 ? -17.110 3.114 17.847 1.00 71.31 78 ASP A CA 1
ATOM 610 C C . ASP A 1 78 ? -17.629 3.045 16.398 1.00 71.31 78 ASP A C 1
ATOM 612 O O . ASP A 1 78 ? -17.057 2.350 15.557 1.00 71.31 78 ASP A O 1
ATOM 616 N N . ARG A 1 79 ? -18.679 3.818 16.074 1.00 72.94 79 ARG A N 1
ATOM 617 C CA . ARG A 1 79 ? -19.215 3.961 14.708 1.00 72.94 79 ARG A CA 1
ATOM 618 C C . ARG A 1 79 ? -18.323 4.826 13.812 1.00 72.94 79 ARG A C 1
ATOM 620 O O . ARG A 1 79 ? -18.122 4.493 12.650 1.00 72.94 79 ARG A O 1
ATOM 627 N N . GLU A 1 80 ? -17.799 5.925 14.342 1.00 80.25 80 GLU A N 1
ATOM 628 C CA . GLU A 1 80 ? -16.987 6.932 13.634 1.00 80.25 80 GLU A CA 1
ATOM 629 C C . GLU A 1 80 ? -15.485 6.676 13.777 1.00 80.25 80 GLU A C 1
ATOM 631 O O . GLU A 1 80 ? -14.638 7.559 13.608 1.00 80.25 80 GLU A O 1
ATOM 636 N N . ARG A 1 81 ? -15.144 5.438 14.122 1.00 87.88 81 ARG A N 1
ATOM 637 C CA . ARG A 1 81 ? -13.782 5.027 14.396 1.00 87.88 81 ARG A CA 1
ATOM 638 C C . ARG A 1 81 ? -12.904 5.234 13.163 1.00 87.88 81 ARG A C 1
ATOM 640 O O . ARG A 1 81 ? -13.188 4.727 12.083 1.00 87.88 81 ARG A O 1
ATOM 647 N N . ILE A 1 82 ? -11.788 5.933 13.360 1.00 90.94 82 ILE A N 1
ATOM 648 C CA . ILE A 1 82 ? -10.744 6.152 12.354 1.00 90.94 82 ILE A CA 1
ATOM 649 C C . ILE A 1 82 ? -9.427 5.625 12.916 1.00 90.94 82 ILE A C 1
ATOM 651 O O . ILE A 1 82 ? -9.029 5.984 14.026 1.00 90.94 82 ILE A O 1
ATOM 655 N N . VAL A 1 83 ? -8.749 4.790 12.131 1.00 93.06 83 VAL A N 1
ATOM 656 C CA . VAL A 1 83 ? -7.436 4.216 12.445 1.00 93.06 83 VAL A CA 1
ATOM 657 C C . VAL A 1 83 ? -6.470 4.476 11.294 1.00 93.06 83 VAL A C 1
ATOM 659 O O . VAL A 1 83 ? -6.894 4.582 10.144 1.00 93.06 83 VAL A O 1
ATOM 662 N N . HIS A 1 84 ? -5.174 4.560 11.590 1.00 94.31 84 HIS A N 1
ATOM 663 C CA . HIS A 1 84 ? -4.126 4.580 10.569 1.00 94.31 84 HIS A CA 1
ATOM 664 C C . HIS A 1 84 ? -3.371 3.246 10.556 1.00 94.31 84 HIS A C 1
ATOM 666 O O . HIS A 1 84 ? -3.231 2.585 11.585 1.00 94.31 84 HIS A O 1
ATOM 672 N N . LEU A 1 85 ? -2.869 2.860 9.384 1.00 94.81 85 LEU A N 1
ATOM 673 C CA . LEU A 1 85 ? -2.115 1.623 9.163 1.00 94.81 85 LEU A CA 1
ATOM 674 C C . LEU A 1 85 ? -0.694 1.959 8.715 1.00 94.81 85 LEU A C 1
ATOM 676 O O . LEU A 1 85 ? -0.307 1.700 7.578 1.00 94.81 85 LEU A O 1
ATOM 680 N N . GLY A 1 86 ? 0.044 2.589 9.630 1.00 95.00 86 GLY A N 1
ATOM 681 C CA . GLY A 1 86 ? 1.410 3.049 9.380 1.00 95.00 86 GLY A CA 1
ATOM 682 C C . GLY A 1 86 ? 1.520 4.001 8.190 1.00 95.00 86 GLY A C 1
ATOM 683 O O . GLY A 1 86 ? 0.585 4.734 7.864 1.00 95.00 86 GLY A O 1
ATOM 684 N N . GLU A 1 87 ? 2.689 3.974 7.572 1.00 97.44 87 GLU A N 1
ATOM 685 C CA . GLU A 1 87 ? 3.118 4.782 6.441 1.00 97.44 87 GLU A CA 1
ATOM 686 C C . GLU A 1 87 ? 3.662 3.902 5.308 1.00 97.44 87 GLU A C 1
ATOM 688 O O . GLU A 1 87 ? 3.971 2.721 5.496 1.00 97.44 87 GLU A O 1
ATOM 693 N N . ARG A 1 88 ? 3.795 4.505 4.126 1.00 98.50 88 ARG A N 1
ATOM 694 C CA . ARG A 1 88 ? 4.471 3.918 2.969 1.00 98.50 88 ARG A CA 1
ATOM 695 C C . ARG A 1 88 ? 5.505 4.905 2.452 1.00 98.50 88 ARG A C 1
ATOM 697 O O . ARG A 1 88 ? 5.213 6.094 2.355 1.00 98.50 88 ARG A O 1
ATOM 704 N N . GLU A 1 89 ? 6.672 4.397 2.091 1.00 98.00 89 GLU A N 1
ATOM 705 C CA . GLU A 1 89 ? 7.693 5.140 1.368 1.00 98.00 89 GLU A CA 1
ATOM 706 C C . GLU A 1 89 ? 7.428 5.035 -0.130 1.00 98.00 89 GLU A C 1
ATOM 708 O O . GLU A 1 89 ? 7.257 3.938 -0.659 1.00 98.00 89 GLU A O 1
ATOM 713 N N . CYS A 1 90 ? 7.346 6.179 -0.798 1.00 97.75 90 CYS A N 1
ATOM 714 C CA . CYS A 1 90 ? 6.948 6.291 -2.203 1.00 97.75 90 CYS A CA 1
ATOM 715 C C . CYS A 1 90 ? 7.870 7.234 -2.990 1.00 97.75 90 CYS A C 1
ATOM 717 O O . CYS A 1 90 ? 7.518 7.653 -4.093 1.00 97.75 90 CYS A O 1
ATOM 719 N N . SER A 1 91 ? 9.024 7.603 -2.424 1.00 97.69 91 SER A N 1
ATOM 720 C CA . SER A 1 91 ? 9.923 8.597 -3.016 1.00 97.69 91 SER A CA 1
ATOM 721 C C . SER A 1 91 ? 10.542 8.143 -4.335 1.00 97.69 91 SER A C 1
ATOM 723 O O . SER A 1 91 ? 10.848 8.979 -5.177 1.00 97.69 91 SER A O 1
ATOM 725 N N . ILE A 1 92 ? 10.686 6.835 -4.576 1.00 97.88 92 ILE A N 1
ATOM 726 C CA . ILE A 1 92 ? 11.199 6.347 -5.858 1.00 97.88 92 ILE A CA 1
ATOM 727 C C . ILE A 1 92 ? 10.133 6.498 -6.944 1.00 97.88 92 ILE A C 1
ATOM 729 O O . ILE A 1 92 ? 9.256 5.649 -7.132 1.00 97.88 92 ILE A O 1
ATOM 733 N N . GLN A 1 93 ? 10.246 7.597 -7.685 1.00 95.00 93 GLN A N 1
ATOM 734 C CA . GLN A 1 93 ? 9.307 7.990 -8.723 1.00 95.00 93 GLN A CA 1
ATOM 735 C C . GLN A 1 93 ? 10.001 8.555 -9.962 1.00 95.00 93 GLN A C 1
ATOM 737 O O . GLN A 1 93 ? 11.110 9.083 -9.910 1.00 95.00 93 GLN A O 1
ATOM 742 N N . ARG A 1 94 ? 9.309 8.494 -11.099 1.00 91.75 94 ARG A N 1
ATOM 743 C CA . ARG A 1 94 ? 9.733 9.085 -12.369 1.00 91.75 94 ARG A CA 1
ATOM 744 C C . ARG A 1 94 ? 8.607 9.942 -12.927 1.00 91.75 94 ARG A C 1
ATOM 746 O O . ARG A 1 94 ? 7.515 9.435 -13.145 1.00 91.75 94 ARG A O 1
ATOM 753 N N . ARG A 1 95 ? 8.869 11.224 -13.216 1.00 86.19 95 ARG A N 1
ATOM 754 C CA . ARG A 1 95 ? 7.854 12.166 -13.746 1.00 86.19 95 ARG A CA 1
ATOM 755 C C . ARG A 1 95 ? 6.544 12.116 -12.935 1.00 86.19 95 ARG A C 1
ATOM 757 O O . ARG A 1 95 ? 5.463 12.028 -13.509 1.00 86.19 95 ARG A O 1
ATOM 764 N N . HIS A 1 96 ? 6.671 12.128 -11.605 1.00 83.56 96 HIS A N 1
ATOM 765 C CA . HIS A 1 96 ? 5.564 12.024 -10.640 1.00 83.56 96 HIS A CA 1
ATOM 766 C C . HIS A 1 96 ? 4.791 10.691 -10.656 1.00 83.56 96 HIS A C 1
ATOM 768 O O . HIS A 1 96 ? 3.695 10.602 -10.110 1.00 83.56 96 HIS A O 1
ATOM 774 N N . GLN A 1 97 ? 5.346 9.640 -11.267 1.00 89.38 97 GLN A N 1
ATOM 775 C CA . GLN A 1 97 ? 4.804 8.284 -11.204 1.00 89.38 97 GLN A CA 1
ATOM 776 C C . GLN A 1 97 ? 5.664 7.436 -10.275 1.00 89.38 97 GLN A C 1
ATOM 778 O O . GLN A 1 97 ? 6.849 7.236 -10.543 1.00 89.38 97 GLN A O 1
ATOM 783 N N . LYS A 1 98 ? 5.069 6.944 -9.187 1.00 95.25 98 LYS A N 1
ATOM 784 C CA . LYS A 1 98 ? 5.715 6.014 -8.252 1.00 95.25 98 LYS A CA 1
ATOM 785 C C . LYS A 1 98 ? 6.123 4.736 -8.996 1.00 95.25 98 LYS A C 1
ATOM 787 O O . LYS A 1 98 ? 5.381 4.267 -9.858 1.00 95.25 98 LYS A O 1
ATOM 792 N N . VAL A 1 99 ? 7.311 4.219 -8.696 1.00 97.31 99 VAL A N 1
ATOM 793 C CA . VAL A 1 99 ? 7.925 3.064 -9.379 1.00 97.31 99 VAL A CA 1
ATOM 794 C C . VAL A 1 99 ? 8.131 1.900 -8.409 1.00 97.31 99 VAL A C 1
ATOM 796 O O . VAL A 1 99 ? 7.859 0.749 -8.763 1.00 97.31 99 VAL A O 1
ATOM 799 N N . VAL A 1 100 ? 8.635 2.210 -7.211 1.00 98.44 100 VAL A N 1
ATOM 800 C CA . VAL A 1 100 ? 8.829 1.267 -6.106 1.00 98.44 100 VAL A CA 1
ATOM 801 C C . VAL A 1 100 ? 8.274 1.889 -4.837 1.00 98.44 100 VAL A C 1
ATOM 803 O O . VAL A 1 100 ? 8.567 3.045 -4.526 1.00 98.44 100 VAL A O 1
ATOM 806 N N . GLU A 1 101 ? 7.512 1.099 -4.097 1.00 98.69 101 GLU A N 1
ATOM 807 C CA . GLU A 1 101 ? 6.904 1.487 -2.835 1.00 98.69 101 GLU A CA 1
ATOM 808 C C . GLU A 1 101 ? 7.275 0.479 -1.750 1.00 98.69 101 GLU A C 1
ATOM 810 O O . GLU A 1 101 ? 7.347 -0.725 -2.001 1.00 98.69 101 GLU A O 1
ATOM 815 N N . GLU A 1 102 ? 7.499 0.944 -0.524 1.00 98.69 102 GLU A N 1
ATOM 816 C CA . GLU A 1 102 ? 7.807 0.059 0.600 1.00 98.69 102 GLU A CA 1
ATOM 817 C C . GLU A 1 102 ? 7.076 0.449 1.887 1.00 98.69 102 GLU A C 1
ATOM 819 O O . GLU A 1 102 ? 6.679 1.596 2.085 1.00 98.69 102 GLU A O 1
ATOM 824 N N . ALA A 1 103 ? 6.840 -0.539 2.748 1.00 98.44 103 ALA A N 1
ATOM 825 C CA . ALA A 1 103 ? 6.253 -0.356 4.068 1.00 98.44 103 ALA A CA 1
ATOM 826 C C . ALA A 1 103 ? 6.990 -1.240 5.086 1.00 98.44 103 ALA A C 1
ATOM 828 O O . ALA A 1 103 ? 7.088 -2.451 4.858 1.00 98.44 103 ALA A O 1
ATOM 829 N N . PRO A 1 104 ? 7.445 -0.698 6.229 1.00 97.69 104 PRO A N 1
ATOM 830 C CA . PRO A 1 104 ? 7.475 0.730 6.590 1.00 97.69 104 PRO A CA 1
ATOM 831 C C . PRO A 1 104 ? 8.489 1.545 5.754 1.00 97.69 104 PRO A C 1
ATOM 833 O O . PRO A 1 104 ? 9.122 1.003 4.850 1.00 97.69 104 PRO A O 1
ATOM 836 N N . SER A 1 105 ? 8.639 2.843 6.044 1.00 97.38 105 SER A N 1
ATOM 837 C CA . SER A 1 105 ? 9.681 3.687 5.433 1.00 97.38 105 SER A CA 1
ATOM 838 C C . SER A 1 105 ? 11.030 3.542 6.160 1.00 97.38 105 SER A C 1
ATOM 840 O O . SER A 1 105 ? 11.049 3.507 7.395 1.00 97.38 105 SER A O 1
ATOM 842 N N . PRO A 1 106 ? 12.173 3.507 5.439 1.00 96.19 106 PRO A N 1
ATOM 843 C CA . PRO A 1 106 ? 13.505 3.540 6.050 1.00 96.19 106 PRO A CA 1
ATOM 844 C C . PRO A 1 106 ? 13.853 4.902 6.664 1.00 96.19 106 PRO A C 1
ATOM 846 O O . PRO A 1 106 ? 14.713 4.960 7.539 1.00 96.19 106 PRO A O 1
ATOM 849 N N . ALA A 1 107 ? 13.173 5.976 6.253 1.00 95.44 107 ALA A N 1
ATOM 850 C CA . ALA A 1 107 ? 13.389 7.327 6.767 1.00 95.44 107 ALA A CA 1
ATOM 851 C C . ALA A 1 107 ? 12.540 7.645 8.012 1.00 95.44 107 ALA A C 1
ATOM 853 O O . ALA A 1 107 ? 12.757 8.663 8.667 1.00 95.44 107 ALA A O 1
ATOM 854 N N . VAL A 1 108 ? 11.563 6.793 8.347 1.00 95.75 108 VAL A N 1
ATOM 855 C CA . VAL A 1 108 ? 10.573 7.074 9.393 1.00 95.75 108 VAL A CA 1
ATOM 856 C C . VAL A 1 108 ? 10.792 6.178 10.609 1.00 95.75 108 VAL A C 1
ATOM 858 O O . VAL A 1 108 ? 10.515 4.974 10.606 1.00 95.75 108 VAL A O 1
ATOM 861 N N . ASP A 1 109 ? 11.242 6.786 11.706 1.00 94.31 109 ASP A N 1
ATOM 862 C CA . ASP A 1 109 ? 11.348 6.105 12.993 1.00 94.31 109 ASP A CA 1
ATOM 863 C C . ASP A 1 109 ? 9.975 5.910 13.670 1.00 94.31 109 ASP A C 1
ATOM 865 O O . ASP A 1 109 ? 8.909 6.223 13.132 1.00 94.31 109 ASP A O 1
ATOM 869 N N . ARG A 1 110 ? 9.966 5.320 14.870 1.00 92.62 110 ARG A N 1
ATOM 870 C CA . ARG A 1 110 ? 8.719 5.074 15.608 1.00 92.62 110 ARG A CA 1
ATOM 871 C C . ARG A 1 110 ? 7.993 6.362 15.998 1.00 92.62 110 ARG A C 1
ATOM 873 O O . ARG A 1 110 ? 6.770 6.404 15.890 1.00 92.62 110 ARG A O 1
ATOM 880 N N . GLN A 1 111 ? 8.721 7.371 16.461 1.00 94.62 111 GLN A N 1
ATOM 881 C CA . GLN A 1 111 ? 8.130 8.604 16.966 1.00 94.62 111 GLN A CA 1
ATOM 882 C C . GLN A 1 111 ? 7.517 9.413 15.821 1.00 94.62 111 GLN A C 1
ATOM 884 O O . GLN A 1 111 ? 6.373 9.859 15.923 1.00 94.62 111 GLN A O 1
ATOM 889 N N . LEU A 1 112 ? 8.241 9.549 14.711 1.00 95.75 112 LEU A N 1
ATOM 890 C CA . LEU A 1 112 ? 7.765 10.232 13.517 1.00 95.75 112 LEU A CA 1
ATOM 891 C C . LEU A 1 112 ? 6.542 9.520 12.921 1.00 95.75 112 LEU A C 1
ATOM 893 O O . LEU A 1 112 ? 5.557 10.175 12.585 1.00 95.75 112 LEU A O 1
ATOM 897 N N . ARG A 1 113 ? 6.533 8.180 12.893 1.00 95.25 113 ARG A N 1
ATOM 898 C CA . ARG A 1 113 ? 5.365 7.386 12.468 1.00 95.25 113 ARG A CA 1
ATOM 899 C C . ARG A 1 113 ? 4.121 7.673 13.305 1.00 95.25 113 ARG A C 1
ATOM 901 O O . ARG A 1 113 ? 3.033 7.823 12.752 1.00 95.25 113 ARG A O 1
ATOM 908 N N . GLU A 1 114 ? 4.265 7.745 14.627 1.00 93.88 114 GLU A N 1
ATOM 909 C CA . GLU A 1 114 ? 3.157 8.062 15.538 1.00 93.88 114 GLU A CA 1
ATOM 910 C C . GLU A 1 114 ? 2.639 9.497 15.311 1.00 93.88 114 GLU A C 1
ATOM 912 O O . GLU A 1 114 ? 1.425 9.722 15.306 1.00 93.88 114 GLU A O 1
ATOM 917 N N . GLN A 1 115 ? 3.530 10.458 15.040 1.00 96.38 115 GLN A N 1
ATOM 918 C CA . GLN A 1 115 ? 3.159 11.842 14.719 1.00 96.38 115 GLN A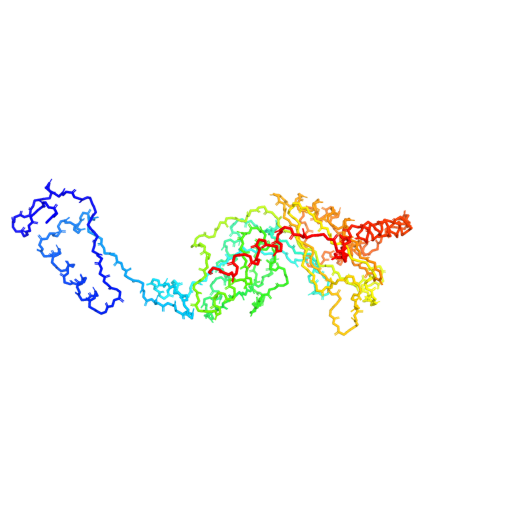 CA 1
ATOM 919 C C . GLN A 1 115 ? 2.425 11.956 13.376 1.00 96.38 115 GLN A C 1
ATOM 921 O O . GLN A 1 115 ? 1.344 12.547 13.319 1.00 96.38 115 GLN A O 1
ATOM 926 N N . MET A 1 116 ? 2.971 11.359 12.313 1.00 97.19 116 MET A N 1
ATOM 927 C CA . MET A 1 116 ? 2.355 11.343 10.981 1.00 97.19 116 MET A CA 1
ATOM 928 C C . MET A 1 116 ? 1.002 10.624 11.004 1.00 97.19 116 MET A C 1
ATOM 930 O O . MET A 1 116 ? 0.015 11.131 10.469 1.00 97.19 116 MET A O 1
ATOM 934 N N . GLY A 1 117 ? 0.927 9.477 11.686 1.00 95.69 117 GLY A N 1
ATOM 935 C CA . GLY A 1 117 ? -0.312 8.725 11.874 1.00 95.69 117 GLY A CA 1
ATOM 936 C C . GLY A 1 117 ? -1.379 9.532 12.611 1.00 95.69 117 GLY A C 1
ATOM 937 O O . GLY A 1 117 ? -2.525 9.597 12.165 1.00 95.69 117 GLY A O 1
ATOM 938 N N . SER A 1 118 ? -0.999 10.220 13.690 1.00 95.56 118 SER A N 1
ATOM 939 C CA . SER A 1 118 ? -1.908 11.094 14.443 1.00 95.56 118 SER A CA 1
ATOM 940 C C . SER A 1 118 ? -2.413 12.267 13.600 1.00 95.56 118 SER A C 1
ATOM 942 O O . SER A 1 118 ? -3.604 12.581 13.643 1.00 95.56 118 SER A O 1
ATOM 944 N N . ALA A 1 119 ? -1.542 12.883 12.794 1.00 97.06 119 ALA A N 1
ATOM 945 C CA . ALA A 1 119 ? -1.919 13.958 11.878 1.00 97.06 119 ALA A CA 1
ATOM 946 C C . ALA A 1 119 ? -2.909 13.475 10.803 1.00 97.06 119 ALA A C 1
ATOM 948 O O . ALA A 1 119 ? -3.919 14.136 10.558 1.00 97.06 119 ALA A O 1
ATOM 949 N N . ALA A 1 120 ? -2.675 12.296 10.216 1.00 96.81 120 ALA A N 1
ATOM 950 C CA . ALA A 1 120 ? -3.581 11.693 9.239 1.00 96.81 120 AL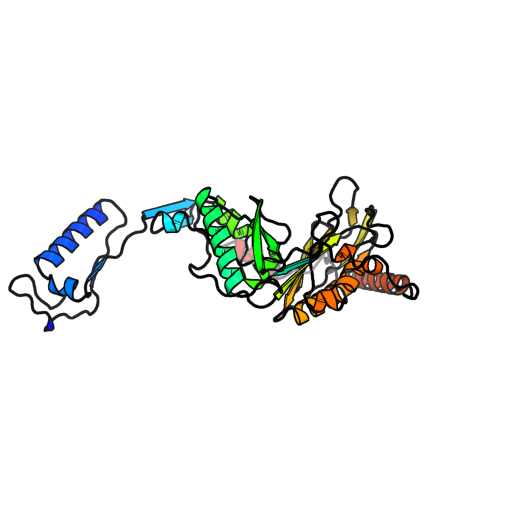A A CA 1
ATOM 951 C C . ALA A 1 120 ? -4.959 11.369 9.847 1.00 96.81 120 ALA A C 1
ATOM 953 O O . ALA A 1 120 ? -5.991 11.677 9.248 1.00 96.81 120 ALA A O 1
ATOM 954 N N . VAL A 1 121 ? -4.997 10.808 11.063 1.00 94.94 121 VAL A N 1
ATOM 955 C CA . VAL A 1 121 ? -6.254 10.544 11.787 1.00 94.94 121 VAL A CA 1
ATOM 956 C C . VAL A 1 121 ? -6.996 11.845 12.095 1.00 94.94 121 VAL A C 1
ATOM 958 O O . VAL A 1 121 ? -8.216 11.899 11.939 1.00 94.94 121 VAL A O 1
ATOM 961 N N . ALA A 1 122 ? -6.288 12.897 12.514 1.00 94.44 122 ALA A N 1
ATOM 962 C CA . ALA A 1 122 ? -6.891 14.199 12.788 1.00 94.44 122 ALA A CA 1
ATOM 963 C C . ALA A 1 122 ? -7.501 14.827 11.523 1.00 94.44 122 ALA A C 1
ATOM 965 O O . ALA A 1 122 ? -8.642 15.287 11.570 1.00 94.44 122 ALA A O 1
ATOM 966 N N . ALA A 1 123 ? -6.789 14.784 10.392 1.00 91.69 123 ALA A N 1
ATOM 967 C CA . ALA A 1 123 ? -7.288 15.274 9.107 1.00 91.69 123 ALA A CA 1
ATOM 968 C C . ALA A 1 123 ? -8.545 14.512 8.654 1.00 91.69 123 ALA A C 1
ATOM 970 O O . ALA A 1 123 ? -9.554 15.127 8.315 1.00 91.69 123 ALA A O 1
ATOM 971 N N . ALA A 1 124 ? -8.521 13.178 8.731 1.00 91.06 124 ALA A N 1
ATOM 972 C CA . ALA A 1 124 ? -9.664 12.336 8.390 1.00 91.06 124 ALA A CA 1
ATOM 973 C C . ALA A 1 124 ? -10.884 12.611 9.292 1.00 91.06 124 ALA A C 1
ATOM 975 O O . ALA A 1 124 ? -12.004 12.718 8.794 1.00 91.06 124 ALA A O 1
ATOM 976 N N . LYS A 1 125 ? -10.679 12.790 10.606 1.00 91.38 125 LYS A N 1
ATOM 977 C CA . LYS A 1 125 ? -11.748 13.152 11.554 1.00 91.38 125 LYS A CA 1
ATOM 978 C C . LYS A 1 125 ? -12.359 14.516 11.245 1.00 91.38 125 LYS A C 1
ATOM 980 O O . LYS A 1 125 ? -13.578 14.648 11.281 1.00 91.38 125 LYS A O 1
ATOM 985 N N . ALA A 1 126 ? -11.535 15.510 10.913 1.00 89.88 126 ALA A N 1
ATOM 986 C CA . ALA A 1 126 ? -11.993 16.871 10.634 1.00 89.88 126 ALA A CA 1
ATOM 987 C C . ALA A 1 126 ? -12.975 16.950 9.453 1.00 89.88 126 ALA A C 1
ATOM 989 O O . ALA A 1 126 ? -13.818 17.843 9.420 1.00 89.88 126 ALA A O 1
ATOM 990 N N . VAL A 1 127 ? -12.886 16.011 8.506 1.00 86.62 127 VAL A N 1
ATOM 991 C CA . VAL A 1 127 ? -13.769 15.942 7.330 1.00 86.62 127 VAL A CA 1
ATOM 992 C C . VAL A 1 127 ? -14.807 14.818 7.413 1.00 86.62 127 VAL A C 1
ATOM 994 O O . VAL A 1 127 ? -15.504 14.567 6.433 1.00 86.62 127 VAL A O 1
ATOM 997 N N . GLY A 1 128 ? -14.911 14.124 8.554 1.00 85.44 128 GLY A N 1
ATOM 998 C CA . GLY A 1 128 ? -15.827 12.990 8.724 1.00 85.44 128 GLY A CA 1
ATOM 999 C C . GLY A 1 128 ? -15.565 11.853 7.731 1.00 85.44 128 GLY A C 1
ATOM 1000 O O . GLY A 1 128 ? -16.509 11.274 7.194 1.00 85.44 128 GLY A O 1
ATOM 1001 N N . TYR A 1 129 ? -14.292 11.579 7.429 1.00 87.31 129 TYR A N 1
ATOM 1002 C CA . TYR A 1 129 ? -13.905 10.644 6.376 1.00 87.31 129 TYR A CA 1
ATOM 1003 C C . TYR A 1 129 ? -14.346 9.206 6.679 1.00 87.31 129 TYR A C 1
ATOM 1005 O O . TYR A 1 129 ? -14.238 8.730 7.808 1.00 87.31 129 TYR A O 1
ATOM 1013 N N . GLN A 1 130 ? -14.785 8.490 5.643 1.00 87.81 130 GLN A N 1
ATOM 1014 C CA . GLN A 1 130 ? -15.200 7.090 5.722 1.00 87.81 130 GLN A CA 1
ATOM 1015 C C . GLN A 1 130 ? -14.543 6.269 4.611 1.00 87.81 130 GLN A C 1
ATOM 1017 O O . GLN A 1 130 ? -14.214 6.798 3.551 1.00 87.81 130 GLN A O 1
ATOM 1022 N N . SER A 1 131 ? -14.431 4.954 4.829 1.00 91.25 131 SER A N 1
ATOM 1023 C CA . SER A 1 131 ? -13.717 4.012 3.950 1.00 91.25 131 SER A CA 1
ATOM 1024 C C . SER A 1 131 ? -12.190 4.188 3.991 1.00 91.25 131 SER A C 1
ATOM 1026 O O . SER A 1 131 ? -11.644 4.852 4.871 1.00 91.25 131 SER A O 1
ATOM 1028 N N . ALA A 1 132 ? -11.476 3.533 3.074 1.00 92.75 132 ALA A N 1
ATOM 1029 C CA . ALA A 1 132 ? -10.029 3.669 2.948 1.00 92.75 132 ALA A CA 1
ATOM 1030 C C . ALA A 1 132 ? -9.655 4.972 2.225 1.00 92.75 132 ALA A C 1
ATOM 1032 O O . ALA A 1 132 ? -10.294 5.380 1.252 1.00 92.75 132 ALA A O 1
ATOM 1033 N N . GLY A 1 133 ? -8.592 5.612 2.698 1.00 93.44 133 GLY A N 1
ATOM 1034 C CA . GLY A 1 133 ? -7.993 6.798 2.099 1.00 93.44 133 GLY A CA 1
ATOM 1035 C C . GLY A 1 133 ? -6.535 6.910 2.523 1.00 93.44 133 GLY A C 1
ATOM 1036 O O . GLY A 1 133 ? -6.086 6.191 3.416 1.00 93.44 133 GLY A O 1
ATOM 1037 N N . THR A 1 134 ? -5.778 7.782 1.866 1.00 97.19 134 THR A N 1
ATOM 1038 C CA . THR A 1 134 ? -4.370 8.027 2.206 1.00 97.19 134 THR A CA 1
ATOM 1039 C C . THR A 1 134 ? -4.107 9.517 2.302 1.00 97.19 134 THR A C 1
ATOM 1041 O O . THR A 1 134 ? -4.414 10.245 1.366 1.00 97.19 134 THR A O 1
ATOM 1044 N N . CYS A 1 135 ? -3.520 9.959 3.413 1.00 97.69 135 CYS A N 1
ATOM 1045 C CA . CYS A 1 135 ? -2.909 11.281 3.510 1.00 97.69 135 CYS A CA 1
ATOM 1046 C C . CYS A 1 135 ? -1.453 11.176 3.053 1.00 97.69 135 CYS A C 1
ATOM 1048 O O . CYS A 1 135 ? -0.706 10.354 3.584 1.00 97.69 135 CYS A O 1
ATOM 1050 N N . GLU A 1 136 ? -1.069 11.985 2.074 1.00 97.44 136 GLU A N 1
ATOM 1051 C CA . GLU A 1 136 ? 0.299 12.075 1.580 1.00 97.44 136 GLU A CA 1
ATOM 1052 C C . GLU A 1 136 ? 1.028 13.236 2.253 1.00 97.44 136 GLU A C 1
ATOM 1054 O O . GLU A 1 136 ? 0.462 14.311 2.477 1.00 97.44 136 GLU A O 1
ATOM 1059 N N . PHE A 1 137 ? 2.298 13.006 2.575 1.00 97.69 137 PHE A N 1
ATOM 1060 C CA . PHE A 1 137 ? 3.159 13.977 3.231 1.00 97.69 137 PHE A CA 1
ATOM 1061 C C . PHE A 1 137 ? 4.506 14.049 2.516 1.00 97.69 137 PHE A C 1
ATOM 1063 O O . PHE A 1 137 ? 5.014 13.033 2.048 1.00 97.69 137 PHE A O 1
ATOM 1070 N N . LEU A 1 138 ? 5.099 15.240 2.482 1.00 96.62 138 LEU A N 1
ATOM 1071 C CA . LEU A 1 138 ? 6.500 15.437 2.120 1.00 96.62 138 LEU A CA 1
ATOM 1072 C C . LEU A 1 138 ? 7.338 15.476 3.395 1.00 96.62 138 LEU A C 1
ATOM 1074 O O . LEU A 1 138 ? 6.983 16.207 4.318 1.00 96.62 138 LEU A O 1
ATOM 1078 N N . LEU A 1 139 ? 8.435 14.723 3.439 1.00 96.75 139 LEU A N 1
ATOM 1079 C CA . LEU A 1 139 ? 9.396 14.737 4.541 1.00 96.75 139 LEU A CA 1
ATOM 1080 C C . LEU A 1 139 ? 10.613 15.580 4.141 1.00 96.75 139 LEU A C 1
ATOM 1082 O O . LEU A 1 139 ? 11.253 15.303 3.131 1.00 96.75 139 LEU A O 1
ATOM 1086 N N . GLY A 1 140 ? 10.902 16.626 4.911 1.00 94.88 140 GLY A N 1
ATOM 1087 C CA . GLY A 1 140 ? 12.101 17.443 4.749 1.00 94.88 140 GLY A CA 1
ATOM 1088 C C . GLY A 1 140 ? 13.329 16.799 5.393 1.00 94.88 140 GLY A C 1
ATOM 1089 O O . GLY A 1 140 ? 13.213 15.991 6.313 1.00 94.88 140 GLY A O 1
ATOM 1090 N N . GLU A 1 141 ? 14.518 17.213 4.953 1.00 90.62 141 GLU A N 1
ATOM 1091 C CA . GLU A 1 141 ? 15.810 16.746 5.490 1.00 90.62 141 GLU A CA 1
ATOM 1092 C C . GLU A 1 141 ? 15.986 17.026 6.993 1.00 90.62 141 GLU A C 1
ATOM 1094 O O . GLU A 1 141 ? 16.742 16.347 7.682 1.00 90.62 141 GLU A O 1
ATOM 1099 N N . ASP A 1 142 ? 15.269 18.019 7.520 1.00 91.69 142 ASP A N 1
ATOM 1100 C CA . ASP A 1 142 ? 15.247 18.371 8.941 1.00 91.69 142 ASP A CA 1
ATOM 1101 C C . ASP A 1 142 ? 14.289 17.504 9.780 1.00 91.69 142 ASP A C 1
ATOM 1103 O O . ASP A 1 142 ? 14.079 17.776 10.965 1.00 91.69 142 ASP A O 1
ATOM 1107 N N . GLY A 1 143 ? 13.688 16.478 9.170 1.00 90.38 143 GLY A N 1
ATOM 1108 C CA . GLY A 1 143 ? 12.748 15.556 9.802 1.00 90.38 143 GLY A CA 1
ATOM 1109 C C . GLY A 1 143 ? 11.330 16.108 9.961 1.00 90.38 143 GLY A C 1
ATOM 1110 O O . GLY A 1 143 ? 10.474 15.426 10.529 1.00 90.38 143 GLY A O 1
ATOM 1111 N N . ARG A 1 144 ? 11.038 17.324 9.476 1.00 95.25 144 ARG A N 1
ATOM 1112 C CA . ARG A 1 144 ? 9.671 17.867 9.484 1.00 95.25 144 ARG A CA 1
ATOM 1113 C C . ARG A 1 144 ? 8.883 17.334 8.299 1.00 95.25 144 ARG A C 1
ATOM 1115 O O . ARG A 1 144 ? 9.382 17.295 7.179 1.00 95.25 144 ARG A O 1
ATOM 1122 N N . PHE A 1 145 ? 7.623 16.986 8.535 1.00 97.50 145 PHE A N 1
ATOM 1123 C CA . PHE A 1 145 ? 6.715 16.543 7.484 1.00 97.50 145 PHE A CA 1
ATOM 1124 C C . PHE A 1 145 ? 5.612 17.572 7.216 1.00 97.50 145 PHE A C 1
ATOM 1126 O O . PHE A 1 145 ? 5.155 18.271 8.122 1.00 97.50 145 PHE A O 1
ATOM 1133 N N . PHE A 1 146 ? 5.167 17.647 5.965 1.00 97.38 146 PHE A N 1
ATOM 1134 C CA . PHE A 1 146 ? 4.175 18.608 5.489 1.00 97.38 146 PHE A CA 1
ATOM 1135 C C . PHE A 1 146 ? 3.069 17.879 4.737 1.00 97.38 146 PHE A C 1
ATOM 1137 O O . PHE A 1 146 ? 3.357 17.067 3.863 1.00 97.38 146 PHE A O 1
ATOM 1144 N N . PHE A 1 147 ? 1.808 18.158 5.074 1.00 96.12 147 PHE A N 1
ATOM 1145 C CA . PHE A 1 147 ? 0.663 17.604 4.348 1.00 96.12 147 PHE A CA 1
ATOM 1146 C C . PHE A 1 147 ? 0.682 18.078 2.894 1.00 96.12 147 PHE A C 1
ATOM 1148 O O . PHE A 1 147 ? 0.843 19.273 2.639 1.00 96.12 147 PHE A O 1
ATOM 1155 N N . LEU A 1 148 ? 0.494 17.144 1.966 1.00 94.50 148 LEU A N 1
ATOM 1156 C CA . LEU A 1 148 ? 0.424 17.420 0.537 1.00 94.50 148 LEU A CA 1
ATOM 1157 C C . LEU A 1 148 ? -1.014 17.291 0.037 1.00 94.50 148 LEU A C 1
ATOM 1159 O O . LEU A 1 148 ? -1.613 18.267 -0.408 1.00 94.50 148 LEU A O 1
ATOM 1163 N N . GLU A 1 149 ? -1.580 16.091 0.141 1.00 92.56 149 GLU A N 1
ATOM 1164 C CA . GLU A 1 149 ? -2.935 15.803 -0.317 1.00 92.56 149 GLU A CA 1
ATOM 1165 C C . GLU A 1 149 ? -3.564 14.628 0.435 1.00 92.56 149 GLU A C 1
ATOM 1167 O O . GLU A 1 149 ? -2.894 13.877 1.143 1.00 92.56 149 GLU A O 1
ATOM 1172 N N . MET A 1 150 ? -4.875 14.452 0.265 1.00 91.31 150 MET A N 1
ATOM 1173 C CA . MET A 1 150 ? -5.589 13.266 0.724 1.00 91.31 150 MET A CA 1
ATOM 1174 C C . MET A 1 150 ? -6.230 12.564 -0.470 1.00 91.31 150 MET A C 1
ATOM 1176 O O . MET A 1 150 ? -7.193 13.052 -1.058 1.00 91.31 150 MET A O 1
ATOM 1180 N N . ASN A 1 151 ? -5.721 11.381 -0.798 1.00 90.31 151 ASN A N 1
ATOM 1181 C CA . ASN A 1 151 ? -6.324 10.499 -1.781 1.00 90.31 151 ASN A CA 1
ATOM 1182 C C . ASN A 1 151 ? -7.537 9.806 -1.162 1.00 90.31 151 ASN A C 1
ATOM 1184 O O . ASN A 1 151 ? -7.402 8.917 -0.316 1.00 90.31 151 ASN A O 1
ATOM 1188 N N . THR A 1 152 ? -8.730 10.193 -1.611 1.00 91.69 152 THR A N 1
ATOM 1189 C CA . THR A 1 152 ? -10.012 9.710 -1.083 1.00 91.69 152 THR A CA 1
ATOM 1190 C C . THR A 1 152 ? -10.464 8.383 -1.712 1.00 91.69 152 THR A C 1
ATOM 1192 O O . THR A 1 152 ? -11.620 8.186 -2.085 1.00 91.69 152 THR A O 1
ATOM 1195 N N . ARG A 1 153 ? -9.508 7.466 -1.895 1.00 86.31 153 ARG A N 1
ATOM 1196 C CA . ARG A 1 153 ? -9.683 6.158 -2.541 1.00 86.31 153 ARG A CA 1
ATOM 1197 C C . ARG A 1 153 ? -8.574 5.194 -2.126 1.00 86.31 153 ARG A C 1
ATOM 1199 O O . ARG A 1 153 ? -7.554 5.603 -1.569 1.00 86.31 153 ARG A O 1
ATOM 1206 N N . ILE A 1 154 ? -8.741 3.920 -2.477 1.00 93.44 154 ILE A N 1
ATOM 1207 C CA . ILE A 1 154 ? -7.652 2.943 -2.401 1.00 93.44 154 ILE A CA 1
ATOM 1208 C C . ILE A 1 154 ? -6.514 3.350 -3.353 1.00 93.44 154 ILE A C 1
ATOM 1210 O O . ILE A 1 154 ? -6.743 3.913 -4.433 1.00 93.44 154 ILE A O 1
ATOM 1214 N N . GLN A 1 155 ? -5.281 3.091 -2.933 1.00 93.50 155 GLN A N 1
ATOM 1215 C CA . GLN A 1 155 ? -4.082 3.348 -3.729 1.00 93.50 155 GLN A CA 1
ATOM 1216 C C . GLN A 1 155 ? -3.538 2.053 -4.341 1.00 93.50 155 GLN A C 1
ATOM 1218 O O . GLN A 1 155 ? -3.894 0.955 -3.910 1.00 93.50 155 GLN A O 1
ATOM 1223 N N . VAL A 1 156 ? -2.706 2.181 -5.374 1.00 94.94 156 VAL A N 1
ATOM 1224 C CA . VAL A 1 156 ? -2.134 1.039 -6.109 1.00 94.94 156 VAL A CA 1
ATOM 1225 C C . VAL A 1 156 ? -1.295 0.182 -5.157 1.00 94.94 156 VAL A C 1
ATOM 1227 O O . VAL A 1 156 ? -1.518 -1.026 -5.065 1.00 94.94 156 VAL A O 1
ATOM 1230 N N . GLU A 1 157 ? -0.483 0.870 -4.358 1.00 97.81 157 GLU A N 1
ATOM 1231 C CA . GLU A 1 157 ? 0.479 0.387 -3.370 1.00 97.81 157 GLU A CA 1
ATOM 1232 C C . GLU A 1 157 ? -0.142 -0.050 -2.028 1.00 97.81 157 GLU A C 1
ATOM 1234 O O . GLU A 1 157 ? 0.564 -0.289 -1.050 1.00 97.81 157 GLU A O 1
ATOM 1239 N N . HIS A 1 158 ? -1.471 -0.176 -1.927 1.00 98.25 158 HIS A N 1
ATOM 1240 C CA . HIS A 1 158 ? -2.099 -0.711 -0.713 1.00 98.25 158 HIS A CA 1
ATOM 1241 C C . HIS A 1 158 ? -1.582 -2.106 -0.281 1.00 98.25 158 HIS A C 1
ATOM 1243 O O . HIS A 1 158 ? -1.536 -2.336 0.934 1.00 98.25 158 HIS A O 1
ATOM 1249 N N . PRO A 1 159 ? -1.135 -3.021 -1.178 1.00 98.44 159 PRO A N 1
ATOM 1250 C CA . PRO A 1 159 ? -0.660 -4.335 -0.764 1.00 98.44 159 PRO A CA 1
ATOM 1251 C C . PRO A 1 159 ? 0.540 -4.293 0.178 1.00 98.44 159 PRO A C 1
ATOM 1253 O O . PRO A 1 159 ? 0.620 -5.152 1.051 1.00 98.44 159 PRO A O 1
ATOM 1256 N N . VAL A 1 160 ? 1.455 -3.315 0.079 1.00 98.69 160 VAL A N 1
ATOM 1257 C CA . VAL A 1 160 ? 2.605 -3.286 1.006 1.00 98.69 160 VAL A CA 1
ATOM 1258 C C . VAL A 1 160 ? 2.158 -3.093 2.456 1.00 98.69 160 VAL A C 1
ATOM 1260 O O . VAL A 1 160 ? 2.707 -3.716 3.364 1.00 98.69 160 VAL A O 1
ATOM 1263 N N . THR A 1 161 ? 1.091 -2.318 2.673 1.00 98.31 161 THR A N 1
ATOM 1264 C CA . THR A 1 161 ? 0.445 -2.167 3.982 1.00 98.31 161 THR A CA 1
ATOM 1265 C C . THR A 1 161 ? -0.271 -3.458 4.394 1.00 98.31 161 THR A C 1
ATOM 1267 O O . THR A 1 161 ? -0.120 -3.911 5.529 1.00 98.31 161 THR A O 1
ATOM 1270 N N . GLU A 1 162 ? -1.012 -4.093 3.483 1.00 97.75 162 GLU A N 1
ATOM 1271 C CA . GLU A 1 162 ? -1.690 -5.370 3.759 1.00 97.75 162 GLU A CA 1
ATOM 1272 C C . GLU A 1 162 ? -0.712 -6.458 4.208 1.00 97.75 162 GLU A C 1
ATOM 1274 O O . GLU A 1 162 ? -0.975 -7.159 5.185 1.00 97.75 162 GLU A O 1
ATOM 1279 N N . MET A 1 163 ? 0.439 -6.568 3.539 1.00 97.94 163 MET A N 1
ATOM 1280 C CA . MET A 1 163 ? 1.443 -7.595 3.812 1.00 97.94 163 MET A CA 1
ATOM 1281 C C . MET A 1 163 ? 2.053 -7.453 5.213 1.00 97.94 163 MET A C 1
ATOM 1283 O O . MET A 1 163 ? 2.196 -8.456 5.914 1.00 97.94 163 MET A O 1
ATOM 1287 N N . VAL A 1 164 ? 2.375 -6.231 5.659 1.00 97.81 164 VAL A N 1
ATOM 1288 C CA . VAL A 1 164 ? 3.001 -6.023 6.981 1.00 97.81 164 VAL A CA 1
ATOM 1289 C C . VAL A 1 164 ? 2.002 -6.036 8.139 1.00 97.81 164 VAL A C 1
ATOM 1291 O O . VAL A 1 164 ? 2.358 -6.458 9.242 1.00 97.81 164 VAL A O 1
ATOM 1294 N N . TYR A 1 165 ? 0.749 -5.623 7.921 1.00 96.06 165 TYR A N 1
ATOM 1295 C CA . TYR A 1 165 ? -0.273 -5.607 8.978 1.00 96.06 165 TYR A CA 1
ATOM 1296 C C . TYR A 1 165 ? -1.134 -6.878 9.005 1.00 96.06 165 TYR A C 1
ATOM 1298 O O . TYR A 1 165 ? -1.640 -7.264 10.063 1.00 96.06 165 TYR A O 1
ATOM 1306 N N . GLY A 1 166 ? -1.226 -7.616 7.897 1.00 94.69 166 GLY A N 1
ATOM 1307 C CA . GLY A 1 166 ? -2.107 -8.779 7.749 1.00 94.69 166 GLY A CA 1
ATOM 1308 C C . GLY A 1 166 ? -3.579 -8.383 7.711 1.00 94.69 166 GLY A C 1
ATOM 1309 O O . GLY A 1 166 ? -4.404 -9.013 8.369 1.00 94.69 166 GLY A O 1
ATOM 1310 N N . VAL A 1 167 ? -3.881 -7.307 6.990 1.00 93.25 167 VAL A N 1
ATOM 1311 C CA . VAL A 1 167 ? -5.232 -6.763 6.818 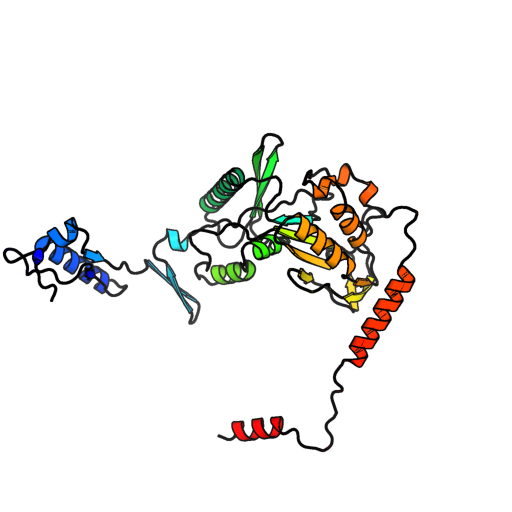1.00 93.25 167 VAL A CA 1
ATOM 1312 C C . VAL A 1 167 ? -5.599 -6.809 5.341 1.00 93.25 167 VAL A C 1
ATOM 1314 O O . VAL A 1 167 ? -4.719 -6.688 4.499 1.00 93.25 167 VAL A O 1
ATOM 1317 N N . ASP A 1 168 ? -6.880 -6.977 5.033 1.00 95.75 168 ASP A N 1
ATOM 1318 C CA . ASP A 1 168 ? -7.408 -6.905 3.666 1.00 95.75 168 ASP A CA 1
ATOM 1319 C C . ASP A 1 168 ? -8.197 -5.599 3.538 1.00 95.75 168 ASP A C 1
ATOM 1321 O O . ASP A 1 168 ? -9.322 -5.475 4.029 1.00 95.75 168 ASP A O 1
ATOM 1325 N N . LEU A 1 169 ? -7.560 -4.589 2.953 1.00 93.94 169 LEU A N 1
ATOM 1326 C CA . LEU A 1 169 ? -8.079 -3.229 2.876 1.00 93.94 169 LEU A CA 1
ATOM 1327 C C . LEU A 1 169 ? -9.300 -3.151 1.968 1.00 93.94 169 LEU A C 1
ATOM 1329 O O . LEU A 1 169 ? -10.263 -2.464 2.307 1.00 93.94 169 LEU A O 1
ATOM 1333 N N . VAL A 1 170 ? -9.298 -3.880 0.852 1.00 93.25 170 VAL A N 1
ATOM 1334 C CA . VAL A 1 170 ? -10.431 -3.902 -0.084 1.00 93.25 170 VAL A CA 1
ATOM 1335 C C . VAL A 1 170 ? -11.649 -4.548 0.577 1.00 93.25 170 VAL A C 1
ATOM 1337 O O . VAL A 1 170 ? -12.765 -4.027 0.484 1.00 93.25 170 VAL A O 1
ATOM 1340 N N . ARG A 1 171 ? -11.453 -5.638 1.327 1.00 92.12 171 ARG A N 1
ATOM 1341 C CA . ARG A 1 171 ? -12.512 -6.249 2.135 1.00 92.12 171 ARG A CA 1
ATOM 1342 C C . ARG A 1 171 ? -13.039 -5.295 3.201 1.00 92.12 171 ARG A C 1
ATOM 1344 O O . ARG A 1 171 ? -14.256 -5.231 3.380 1.00 92.12 171 ARG A O 1
ATOM 1351 N N . GLU A 1 172 ? -12.172 -4.561 3.898 1.00 91.81 172 GLU A N 1
ATOM 1352 C CA . GLU A 1 172 ? -12.607 -3.566 4.886 1.00 91.81 172 GLU A CA 1
ATOM 1353 C C . GLU A 1 172 ? -13.411 -2.432 4.233 1.00 91.81 172 GLU A C 1
ATOM 1355 O O . GLU A 1 172 ? -14.441 -2.035 4.776 1.00 91.81 172 GLU A O 1
ATOM 1360 N N . GLN A 1 173 ? -13.041 -1.972 3.031 1.00 90.12 173 GLN A N 1
ATOM 1361 C CA . GLN A 1 173 ? -13.846 -0.994 2.289 1.00 90.12 173 GLN A CA 1
ATOM 1362 C C . GLN A 1 173 ? -15.255 -1.516 1.992 1.00 90.12 173 GLN A C 1
ATOM 1364 O O . GLN A 1 173 ? -16.231 -0.814 2.250 1.00 90.12 173 GLN A O 1
ATOM 1369 N N . LEU A 1 174 ? -15.379 -2.748 1.484 1.00 83.62 174 LEU A N 1
ATOM 1370 C CA . LEU A 1 174 ? -16.682 -3.364 1.199 1.00 83.62 174 LEU A CA 1
ATOM 1371 C C . LEU A 1 174 ? -17.506 -3.578 2.475 1.00 83.62 174 LEU A C 1
ATOM 1373 O O . LEU A 1 174 ? -18.723 -3.395 2.474 1.00 83.62 174 LEU A O 1
ATOM 1377 N N . ARG A 1 175 ? -16.841 -3.944 3.573 1.00 87.12 175 ARG A N 1
ATOM 1378 C CA . ARG A 1 175 ? -17.443 -4.115 4.896 1.00 87.12 175 ARG A CA 1
ATOM 1379 C C . ARG A 1 175 ? -18.024 -2.800 5.423 1.00 87.12 175 ARG A C 1
ATOM 1381 O O . ARG A 1 175 ? -19.190 -2.775 5.815 1.00 87.12 175 ARG A O 1
ATOM 1388 N N . ILE A 1 176 ? -17.245 -1.720 5.363 1.00 84.56 176 ILE A N 1
ATOM 1389 C CA . ILE A 1 176 ? -17.658 -0.370 5.776 1.00 84.56 176 ILE A CA 1
ATOM 1390 C C . ILE A 1 176 ? -18.778 0.153 4.872 1.00 84.56 176 ILE A C 1
ATOM 1392 O O . ILE A 1 176 ? -19.794 0.626 5.375 1.00 84.56 176 ILE A O 1
ATOM 1396 N N . ALA A 1 177 ? -18.652 0.005 3.549 1.00 79.50 177 ALA A N 1
ATOM 1397 C CA . ALA A 1 177 ? -19.698 0.386 2.596 1.00 79.50 177 ALA A CA 1
ATOM 1398 C C . ALA A 1 177 ? -21.008 -0.390 2.825 1.00 79.50 177 ALA A C 1
ATOM 1400 O O . ALA A 1 177 ? -22.095 0.107 2.541 1.00 79.50 177 ALA A O 1
ATOM 1401 N N . GLY A 1 178 ? -20.910 -1.599 3.381 1.00 77.88 178 GLY A N 1
ATOM 1402 C CA . GLY A 1 178 ? -22.047 -2.387 3.831 1.00 77.88 178 GLY A CA 1
ATOM 1403 C C . GLY A 1 178 ? -22.676 -1.941 5.155 1.00 77.88 178 GLY A C 1
ATOM 1404 O O . GLY A 1 178 ? -23.612 -2.582 5.622 1.00 77.88 178 GLY A O 1
ATOM 1405 N N . GLY A 1 179 ? -22.178 -0.875 5.783 1.00 75.69 179 GLY A N 1
ATOM 1406 C CA . GLY A 1 179 ? -22.651 -0.395 7.081 1.00 75.69 179 GLY A CA 1
ATOM 1407 C C . GLY A 1 179 ? -22.174 -1.242 8.262 1.00 75.69 179 GLY A C 1
ATOM 1408 O O . GLY A 1 179 ? -22.730 -1.139 9.352 1.00 75.69 179 GLY A O 1
ATOM 1409 N N . GLN A 1 180 ? -21.174 -2.106 8.068 1.00 82.38 180 GLN A N 1
ATOM 1410 C CA . GLN A 1 180 ? -20.573 -2.885 9.150 1.00 82.38 180 GLN A CA 1
ATOM 1411 C C . GLN A 1 180 ? -19.377 -2.133 9.747 1.00 82.38 180 GLN A C 1
ATOM 1413 O O . GLN A 1 180 ? -18.650 -1.449 9.031 1.00 82.38 180 GLN A O 1
ATOM 1418 N N . LEU A 1 181 ? -19.120 -2.317 11.045 1.00 85.62 181 LEU A N 1
ATOM 1419 C CA . LEU A 1 181 ? -17.901 -1.803 11.684 1.00 85.62 181 LEU A CA 1
ATOM 1420 C C . LEU A 1 181 ? -16.653 -2.448 11.095 1.00 85.62 181 LEU A C 1
ATOM 1422 O O . LEU A 1 181 ? -16.683 -3.645 10.801 1.00 85.62 181 LEU A O 1
ATOM 1426 N N . MET A 1 182 ? -15.544 -1.710 11.025 1.00 87.44 182 MET A N 1
ATOM 1427 C CA . MET A 1 182 ? -14.236 -2.285 10.691 1.00 87.44 182 MET A CA 1
ATOM 1428 C C . MET A 1 182 ? -13.889 -3.463 11.611 1.00 87.44 182 MET A C 1
ATOM 1430 O O . MET A 1 182 ? -14.272 -3.491 12.780 1.00 87.44 182 MET A O 1
ATOM 1434 N N . SER A 1 183 ? -13.173 -4.454 11.087 1.00 88.62 183 SER A N 1
ATOM 1435 C CA . SER A 1 183 ? -12.723 -5.621 11.858 1.00 88.62 183 SER A CA 1
ATOM 1436 C C . SER A 1 183 ? -11.368 -5.417 12.547 1.00 88.62 183 SER A C 1
ATOM 1438 O O . SER A 1 183 ? -10.871 -6.319 13.222 1.00 88.62 183 SER A O 1
ATOM 1440 N N . LEU A 1 184 ? -10.772 -4.232 12.388 1.00 88.44 184 LEU A N 1
ATOM 1441 C CA . LEU A 1 184 ? -9.444 -3.905 12.895 1.00 88.44 184 LEU A CA 1
ATOM 1442 C C . LEU A 1 184 ? -9.433 -3.761 14.429 1.00 88.44 184 LEU A C 1
ATOM 1444 O O . LEU A 1 184 ? -10.382 -3.213 15.000 1.00 88.44 184 LEU A O 1
ATOM 1448 N N . PRO A 1 185 ? -8.359 -4.187 15.119 1.00 85.38 185 PRO A N 1
ATOM 1449 C CA . PRO A 1 185 ? -8.236 -4.055 16.573 1.00 85.38 185 PRO A CA 1
ATOM 1450 C C . PRO A 1 185 ? -8.054 -2.595 16.997 1.00 85.38 185 PRO A C 1
ATOM 1452 O O . PRO A 1 185 ? -7.486 -1.808 16.242 1.00 85.38 185 PRO A O 1
ATOM 1455 N N . ASP A 1 186 ? -8.516 -2.233 18.199 1.00 75.06 186 ASP A N 1
ATOM 1456 C CA . ASP A 1 186 ? -8.445 -0.856 18.727 1.00 75.06 186 ASP A CA 1
ATOM 1457 C C . ASP A 1 186 ? -7.015 -0.304 18.722 1.00 75.06 186 ASP A C 1
ATOM 1459 O O . ASP A 1 186 ? -6.781 0.830 18.304 1.00 75.06 186 ASP A O 1
ATOM 1463 N N . THR A 1 187 ? -6.058 -1.148 19.104 1.00 81.75 187 THR A N 1
ATOM 1464 C CA . THR A 1 187 ? -4.628 -0.859 19.014 1.00 81.75 187 THR A CA 1
ATOM 1465 C C . THR A 1 187 ? -4.037 -1.622 17.839 1.00 81.75 187 THR A C 1
ATOM 1467 O O . THR A 1 187 ? -3.990 -2.856 17.852 1.00 81.75 187 THR A O 1
ATOM 1470 N N . MET A 1 188 ? -3.552 -0.897 16.830 1.00 86.19 188 MET A N 1
ATOM 1471 C CA . MET A 1 188 ? -2.856 -1.524 15.710 1.00 86.19 188 MET A CA 1
ATOM 1472 C C . MET A 1 188 ? -1.503 -2.091 16.171 1.00 86.19 188 MET A C 1
ATOM 1474 O O . MET A 1 188 ? -0.771 -1.414 16.898 1.00 86.19 188 MET A O 1
ATOM 1478 N N . PRO A 1 189 ? -1.145 -3.323 15.764 1.00 85.19 189 PRO A N 1
ATOM 1479 C CA . PRO A 1 189 ? 0.169 -3.878 16.052 1.00 85.19 189 PRO A CA 1
ATOM 1480 C C . PRO A 1 189 ? 1.245 -3.135 15.255 1.00 85.19 189 PRO A C 1
ATOM 1482 O O . PRO A 1 189 ? 0.951 -2.510 14.240 1.00 85.19 189 PRO A O 1
ATOM 1485 N N . SER A 1 190 ? 2.506 -3.253 15.664 1.00 89.69 190 SER A N 1
ATOM 1486 C CA . SER A 1 190 ? 3.633 -2.826 14.827 1.00 89.69 190 SER A CA 1
ATOM 1487 C C . SER A 1 190 ? 3.662 -3.603 13.498 1.00 89.69 190 SER A C 1
ATOM 1489 O O . SER A 1 190 ? 3.247 -4.770 13.474 1.00 89.69 190 SER A O 1
ATOM 1491 N N . PRO A 1 191 ? 4.170 -3.002 12.402 1.00 94.31 191 PRO A N 1
ATOM 1492 C CA . PRO A 1 191 ? 4.328 -3.707 11.132 1.00 94.31 191 PRO A CA 1
ATOM 1493 C C . PRO A 1 191 ? 5.225 -4.937 11.316 1.00 94.31 191 PRO A C 1
ATOM 1495 O O . PRO A 1 191 ? 6.253 -4.883 11.995 1.00 94.31 191 PRO A O 1
ATOM 1498 N N . ARG A 1 192 ? 4.824 -6.072 10.735 1.00 95.62 192 ARG A N 1
ATOM 1499 C CA . ARG A 1 192 ? 5.577 -7.328 10.815 1.00 95.62 192 ARG A CA 1
ATOM 1500 C C . ARG A 1 192 ? 6.497 -7.461 9.609 1.00 95.62 192 ARG A C 1
ATOM 1502 O O . ARG A 1 192 ? 6.088 -7.974 8.572 1.00 95.62 192 ARG A O 1
ATOM 1509 N N . GLY A 1 193 ? 7.746 -7.045 9.783 1.00 97.25 193 GLY A N 1
ATOM 1510 C CA . GLY A 1 193 ? 8.761 -7.098 8.736 1.00 97.25 193 GLY A CA 1
ATOM 1511 C C . GLY A 1 193 ? 8.661 -5.921 7.769 1.00 97.25 193 GLY A C 1
ATOM 1512 O O . GLY A 1 193 ? 8.278 -4.821 8.160 1.00 97.25 193 GLY A O 1
ATOM 1513 N N . TRP A 1 194 ? 9.035 -6.169 6.519 1.00 98.62 194 TRP A N 1
ATOM 1514 C CA . TRP A 1 194 ? 9.190 -5.175 5.468 1.00 98.62 194 TRP A CA 1
ATOM 1515 C C . TRP A 1 194 ? 8.579 -5.675 4.169 1.00 98.62 194 TRP A C 1
ATOM 1517 O O . TRP A 1 194 ? 8.947 -6.747 3.678 1.00 98.62 194 TRP A O 1
ATOM 1527 N N . SER A 1 195 ? 7.653 -4.907 3.610 1.00 98.81 195 SER A N 1
ATOM 1528 C CA . SER A 1 195 ? 7.055 -5.192 2.315 1.00 98.81 195 SER A CA 1
ATOM 1529 C C . SER A 1 195 ? 7.535 -4.199 1.273 1.00 98.81 195 SER A C 1
ATOM 1531 O O . SER A 1 195 ? 7.694 -3.021 1.567 1.00 98.81 195 SER A O 1
ATOM 1533 N N . MET A 1 196 ? 7.730 -4.676 0.049 1.00 98.75 196 MET A N 1
ATOM 1534 C CA . MET A 1 196 ? 8.123 -3.853 -1.092 1.00 98.75 196 MET A CA 1
ATOM 1535 C C . MET A 1 196 ? 7.292 -4.242 -2.309 1.00 98.75 196 MET A C 1
ATOM 1537 O O . MET A 1 196 ? 7.050 -5.429 -2.530 1.00 98.75 196 MET A O 1
ATOM 1541 N N . GLU A 1 197 ? 6.855 -3.253 -3.076 1.00 98.88 197 GLU A N 1
ATOM 1542 C CA . GLU A 1 197 ? 6.125 -3.394 -4.329 1.00 98.88 197 GLU A CA 1
ATOM 1543 C C . GLU A 1 197 ? 6.948 -2.782 -5.464 1.00 98.88 197 GLU A C 1
ATOM 1545 O O . GLU A 1 197 ? 7.548 -1.721 -5.321 1.00 98.88 197 GLU A O 1
ATOM 1550 N N . CYS A 1 198 ? 7.006 -3.482 -6.593 1.00 98.75 198 CYS A N 1
ATOM 1551 C CA . CYS A 1 198 ? 7.511 -2.946 -7.846 1.00 98.75 198 CYS A CA 1
ATOM 1552 C C . CYS A 1 198 ? 6.383 -2.945 -8.873 1.00 98.75 198 CYS A C 1
ATOM 1554 O O . CYS A 1 198 ? 5.756 -3.984 -9.119 1.00 98.75 198 CYS A O 1
ATOM 1556 N N . ARG A 1 199 ? 6.174 -1.799 -9.523 1.00 97.94 199 ARG A N 1
ATOM 1557 C CA . ARG A 1 199 ? 5.248 -1.687 -10.652 1.00 97.94 199 ARG A CA 1
ATOM 1558 C C . ARG A 1 199 ? 5.903 -2.232 -11.912 1.00 97.94 199 ARG A C 1
ATOM 1560 O O . ARG A 1 199 ? 6.872 -1.659 -12.409 1.00 97.94 199 ARG A O 1
ATOM 1567 N N . ILE A 1 200 ? 5.376 -3.331 -12.436 1.00 97.81 200 ILE A N 1
ATOM 1568 C CA . ILE A 1 200 ? 5.832 -3.908 -13.698 1.00 97.81 200 ILE A CA 1
ATOM 1569 C C . ILE A 1 200 ? 5.080 -3.222 -14.832 1.00 97.81 200 ILE A C 1
ATOM 1571 O O . ILE A 1 200 ? 3.866 -3.389 -14.964 1.00 97.81 200 ILE A O 1
ATOM 1575 N N . THR A 1 201 ? 5.803 -2.460 -15.650 1.00 96.25 201 THR A N 1
ATOM 1576 C CA . THR A 1 201 ? 5.243 -1.710 -16.779 1.00 96.25 201 THR A CA 1
ATOM 1577 C C . THR A 1 201 ? 5.759 -2.233 -18.112 1.00 96.25 201 THR A C 1
ATOM 1579 O O . THR A 1 201 ? 6.886 -2.727 -18.214 1.00 96.25 201 THR A O 1
ATOM 1582 N N . SER A 1 202 ? 4.931 -2.118 -19.148 1.00 95.38 202 SER A N 1
ATOM 1583 C CA . SER A 1 202 ? 5.275 -2.343 -20.548 1.00 95.38 202 SER A CA 1
ATOM 1584 C C . SER A 1 202 ? 5.958 -1.101 -21.131 1.00 95.38 202 SER A C 1
ATOM 1586 O O . SER A 1 202 ? 5.442 -0.448 -22.036 1.00 95.38 202 SER A O 1
ATOM 1588 N N . GLU A 1 203 ? 7.095 -0.714 -20.570 1.00 94.25 203 GLU A N 1
ATOM 1589 C CA . GLU A 1 203 ? 7.901 0.418 -21.033 1.00 94.25 203 GLU A CA 1
ATOM 1590 C C . GLU A 1 203 ? 9.325 -0.056 -21.328 1.00 94.25 203 GLU A C 1
ATOM 1592 O O . GLU A 1 203 ? 9.780 -1.046 -20.755 1.00 94.25 203 GLU A O 1
ATOM 1597 N N . ASP A 1 204 ? 10.038 0.652 -22.207 1.00 92.69 204 ASP A N 1
ATOM 1598 C CA . ASP A 1 204 ? 11.459 0.420 -22.489 1.00 92.69 204 ASP A CA 1
ATOM 1599 C C . ASP A 1 204 ? 12.343 1.477 -21.804 1.00 92.69 204 ASP A C 1
ATOM 1601 O O . ASP A 1 204 ? 12.551 2.558 -22.367 1.00 92.69 204 ASP A O 1
ATOM 1605 N N . PRO A 1 205 ? 12.905 1.192 -20.612 1.00 92.69 205 PRO A N 1
ATOM 1606 C CA . PRO A 1 205 ? 13.773 2.124 -19.896 1.00 92.69 205 PRO A CA 1
ATOM 1607 C C . PRO A 1 205 ? 14.967 2.622 -20.716 1.00 92.69 205 PRO A C 1
ATOM 1609 O O . PRO A 1 205 ? 15.328 3.794 -20.613 1.00 92.69 205 PRO A O 1
ATOM 1612 N N . SER A 1 206 ? 15.545 1.767 -21.567 1.00 89.31 206 SER A N 1
ATOM 1613 C CA . SER A 1 206 ? 16.728 2.106 -22.367 1.00 89.31 206 SER A CA 1
ATOM 1614 C C . SER A 1 206 ? 16.419 3.084 -23.500 1.00 89.31 206 SER A C 1
ATOM 1616 O O . SER A 1 206 ? 17.300 3.808 -23.961 1.00 89.31 206 SER A O 1
ATOM 1618 N N . ASN A 1 207 ? 15.148 3.160 -23.891 1.00 87.88 207 ASN A N 1
ATOM 1619 C CA . ASN A 1 207 ? 14.634 4.071 -24.900 1.00 87.88 207 ASN A CA 1
ATOM 1620 C C . ASN A 1 207 ? 13.719 5.139 -24.277 1.00 87.88 207 ASN A C 1
ATOM 1622 O O . ASN A 1 207 ? 12.646 5.453 -24.788 1.00 87.88 207 ASN A O 1
ATOM 1626 N N . GLY A 1 208 ? 14.113 5.671 -23.115 1.00 87.31 208 GLY A N 1
ATOM 1627 C CA . GLY A 1 208 ? 13.402 6.772 -22.462 1.00 87.31 208 GLY A CA 1
ATOM 1628 C C . GLY A 1 208 ? 12.045 6.392 -21.862 1.00 87.31 208 GLY A C 1
ATOM 1629 O O . GLY A 1 208 ? 11.221 7.283 -21.638 1.00 87.31 208 GLY A O 1
ATOM 1630 N N . PHE A 1 209 ? 11.834 5.107 -21.557 1.00 91.62 209 PHE A N 1
ATOM 1631 C CA . PHE A 1 209 ? 10.573 4.521 -21.081 1.00 91.62 209 PHE A CA 1
ATOM 1632 C C . PHE A 1 209 ? 9.423 4.763 -22.061 1.00 91.62 209 PHE A C 1
ATOM 1634 O O . PHE A 1 209 ? 8.325 5.151 -21.670 1.00 91.62 209 PHE A O 1
ATOM 1641 N N . LEU A 1 210 ? 9.685 4.597 -23.358 1.00 91.19 210 LEU A N 1
ATOM 1642 C CA . LEU A 1 210 ? 8.606 4.593 -24.339 1.00 91.19 210 LEU A CA 1
ATOM 1643 C C . LEU A 1 210 ? 7.701 3.369 -24.109 1.00 91.19 210 LEU A C 1
ATOM 1645 O O . LEU A 1 210 ? 8.227 2.284 -23.839 1.00 91.19 210 LEU A O 1
ATOM 1649 N N . PRO A 1 211 ? 6.367 3.513 -24.232 1.00 91.50 211 PRO A N 1
ATOM 1650 C CA . PRO A 1 211 ? 5.454 2.385 -24.124 1.00 91.50 211 PRO A CA 1
ATOM 1651 C C . PRO A 1 211 ? 5.765 1.305 -25.165 1.00 91.50 211 PRO A C 1
ATOM 1653 O O . PRO A 1 211 ? 5.923 1.584 -26.354 1.00 91.50 211 PRO A O 1
ATOM 1656 N N . SER A 1 212 ? 5.810 0.059 -24.712 1.00 92.31 212 SER A N 1
ATOM 1657 C CA . SER A 1 212 ? 5.891 -1.140 -25.532 1.00 92.31 212 SER A CA 1
ATOM 1658 C C . SER A 1 212 ? 4.502 -1.759 -25.625 1.00 92.31 212 SER A C 1
ATOM 1660 O O . SER A 1 212 ? 3.931 -2.180 -24.624 1.00 92.31 212 SER A O 1
ATOM 1662 N N . THR A 1 213 ? 3.947 -1.790 -26.833 1.00 93.88 213 THR A N 1
ATOM 1663 C CA . THR A 1 213 ? 2.639 -2.399 -27.103 1.00 93.88 213 THR A CA 1
ATOM 1664 C C . THR A 1 213 ? 2.787 -3.689 -27.876 1.00 93.88 213 THR A C 1
ATOM 1666 O O . THR A 1 213 ? 3.812 -3.935 -28.513 1.00 93.88 213 THR A O 1
ATOM 1669 N N . GLY A 1 214 ? 1.758 -4.523 -27.806 1.00 94.44 214 GLY A N 1
ATOM 1670 C CA . GLY A 1 214 ? 1.749 -5.821 -28.455 1.00 94.44 214 GLY A CA 1
ATOM 1671 C C . GLY A 1 214 ? 1.124 -6.892 -27.582 1.00 94.44 214 GLY A C 1
ATOM 1672 O O . GLY A 1 214 ? 0.576 -6.633 -26.512 1.00 94.44 214 GLY A O 1
ATOM 1673 N N . ARG A 1 215 ? 1.196 -8.129 -28.068 1.00 96.12 215 ARG A N 1
ATOM 1674 C CA . ARG A 1 215 ? 0.620 -9.282 -27.383 1.00 96.12 215 ARG A CA 1
ATOM 1675 C C . ARG A 1 215 ? 1.629 -9.890 -26.423 1.00 96.12 215 ARG A C 1
ATOM 1677 O O . ARG A 1 215 ? 2.746 -10.206 -26.828 1.00 96.12 215 ARG A O 1
ATOM 1684 N N . ILE A 1 216 ? 1.208 -10.140 -25.188 1.00 95.94 216 ILE A N 1
ATOM 1685 C CA . ILE A 1 216 ? 1.986 -10.921 -24.229 1.00 95.94 216 ILE A CA 1
ATOM 1686 C C . ILE A 1 216 ? 1.948 -12.377 -24.694 1.00 95.94 216 ILE A C 1
ATOM 1688 O O . ILE A 1 216 ? 0.947 -13.070 -24.534 1.00 95.94 216 ILE A O 1
ATOM 1692 N N . SER A 1 217 ? 3.023 -12.853 -25.316 1.00 92.81 217 SER A N 1
ATOM 1693 C CA . SER A 1 217 ? 3.094 -14.224 -25.835 1.00 92.81 217 SER A CA 1
ATOM 1694 C C . SER A 1 217 ? 3.279 -15.249 -24.721 1.00 92.81 217 SER A C 1
ATOM 1696 O O . SER A 1 217 ? 2.851 -16.395 -24.851 1.00 92.81 217 SER A O 1
ATOM 1698 N N . TYR A 1 218 ? 3.894 -14.835 -23.614 1.00 92.69 218 TYR A N 1
ATOM 1699 C CA . TYR A 1 218 ? 4.137 -15.683 -22.461 1.00 92.69 218 TYR A CA 1
ATOM 1700 C C . TYR A 1 218 ? 4.174 -14.852 -21.181 1.00 92.69 218 TYR A C 1
ATOM 1702 O O . TYR A 1 218 ? 4.832 -13.813 -21.140 1.00 92.69 218 TYR A O 1
ATOM 1710 N N . LEU A 1 219 ? 3.494 -15.333 -20.139 1.00 93.94 219 LEU A N 1
ATOM 1711 C CA . LEU A 1 219 ? 3.527 -14.758 -18.799 1.00 93.94 219 LEU A CA 1
ATOM 1712 C C . LEU A 1 219 ? 3.631 -15.888 -17.775 1.00 93.94 219 LEU A C 1
ATOM 1714 O O . LEU A 1 219 ? 2.765 -16.763 -17.698 1.00 93.94 219 LEU A O 1
ATOM 1718 N N . SER A 1 220 ? 4.691 -15.860 -16.973 1.00 94.56 220 SER A N 1
ATOM 1719 C CA . SER A 1 220 ? 4.854 -16.731 -15.814 1.00 94.56 220 SER A CA 1
ATOM 1720 C C . SER A 1 220 ? 5.159 -15.873 -14.591 1.00 94.56 220 SER A C 1
ATOM 1722 O O . SER A 1 220 ? 6.269 -15.341 -14.507 1.00 94.56 220 SER A O 1
ATOM 1724 N N . PRO A 1 221 ? 4.200 -15.704 -13.662 1.00 94.50 221 PRO A N 1
ATOM 1725 C CA . PRO A 1 221 ? 4.443 -14.931 -12.458 1.00 94.50 221 PRO A CA 1
ATOM 1726 C C . PRO A 1 221 ? 5.364 -15.709 -11.505 1.00 94.50 221 PRO A C 1
ATOM 1728 O O . PRO A 1 221 ? 5.341 -16.946 -11.500 1.00 94.50 221 PRO A O 1
ATOM 1731 N N . PRO A 1 222 ? 6.169 -15.014 -10.687 1.00 95.31 222 PRO A N 1
ATOM 1732 C CA . PRO A 1 222 ? 6.981 -15.651 -9.664 1.00 95.31 222 PRO A CA 1
ATOM 1733 C C . PRO A 1 222 ? 6.091 -16.153 -8.524 1.00 95.31 222 PRO A C 1
ATOM 1735 O O . PRO A 1 222 ? 4.982 -15.662 -8.305 1.00 95.31 222 PRO A O 1
ATOM 1738 N N . GLY A 1 223 ? 6.596 -17.120 -7.763 1.00 92.31 223 GLY A N 1
ATOM 1739 C CA . GLY A 1 223 ? 5.888 -17.682 -6.616 1.00 92.31 223 GLY A CA 1
ATOM 1740 C C . GLY A 1 223 ? 6.778 -17.834 -5.388 1.00 92.31 223 GLY A C 1
ATOM 1741 O O . GLY A 1 223 ? 7.886 -17.298 -5.309 1.00 92.31 223 GLY A O 1
ATOM 1742 N N . GLY A 1 224 ? 6.293 -18.610 -4.424 1.00 95.19 224 GLY A N 1
ATOM 1743 C CA . GLY A 1 224 ? 7.030 -18.959 -3.214 1.00 95.19 224 GLY A CA 1
ATOM 1744 C C . GLY A 1 224 ? 6.749 -18.048 -2.011 1.00 95.19 224 GLY A C 1
ATOM 1745 O O . GLY A 1 224 ? 5.935 -17.126 -2.085 1.00 95.19 224 GLY A O 1
ATOM 1746 N N . PRO A 1 225 ? 7.392 -18.329 -0.864 1.00 95.38 225 PRO A N 1
ATOM 1747 C CA . PRO A 1 225 ? 7.066 -17.685 0.404 1.00 95.38 225 PRO A CA 1
ATOM 1748 C C . PRO A 1 225 ? 7.272 -16.169 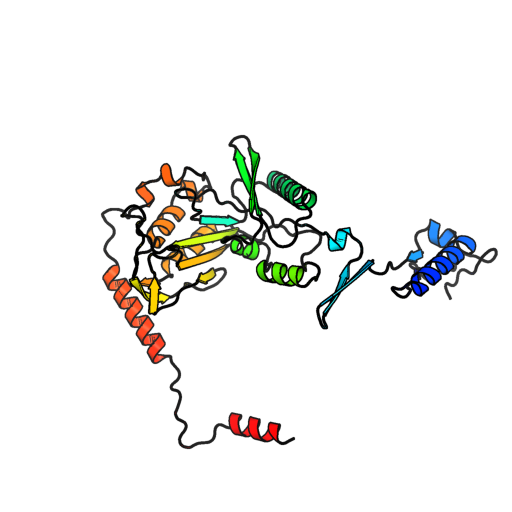0.379 1.00 95.38 225 PRO A C 1
ATOM 1750 O O . PRO A 1 225 ? 8.361 -15.682 0.061 1.00 95.38 225 PRO A O 1
ATOM 1753 N N . GLY A 1 226 ? 6.235 -15.434 0.784 1.00 96.81 226 GLY A N 1
ATOM 1754 C CA . GLY A 1 226 ? 6.273 -13.978 0.881 1.00 96.81 226 GLY A CA 1
ATOM 1755 C C . GLY A 1 226 ? 6.331 -13.270 -0.471 1.00 96.81 226 GLY A C 1
ATOM 1756 O O . GLY A 1 226 ? 6.843 -12.160 -0.509 1.00 96.81 226 GLY A O 1
ATOM 1757 N N . VAL A 1 227 ? 5.864 -13.894 -1.559 1.00 98.56 227 VAL A N 1
ATOM 1758 C CA . VAL A 1 227 ? 5.685 -13.253 -2.872 1.00 98.56 227 VAL A CA 1
ATOM 1759 C C . VAL A 1 227 ? 4.206 -13.235 -3.236 1.00 98.56 227 VAL A C 1
ATOM 1761 O O . VAL A 1 227 ? 3.517 -14.245 -3.104 1.00 98.56 227 VAL A O 1
ATOM 1764 N N . ARG A 1 228 ? 3.734 -12.081 -3.703 1.00 98.31 228 ARG A N 1
ATOM 1765 C CA . ARG A 1 228 ? 2.376 -11.833 -4.181 1.00 98.31 228 ARG A CA 1
ATOM 1766 C C . ARG A 1 228 ? 2.448 -11.160 -5.551 1.00 98.31 228 ARG A C 1
ATOM 1768 O O . ARG A 1 228 ? 3.298 -10.304 -5.787 1.00 98.31 228 ARG A O 1
ATOM 1775 N N . TRP A 1 229 ? 1.553 -11.567 -6.442 1.00 97.19 229 TRP A N 1
ATOM 1776 C CA . TRP A 1 229 ? 1.432 -11.038 -7.795 1.00 97.19 229 TRP A CA 1
ATOM 1777 C C . TRP A 1 229 ? -0.013 -10.617 -8.038 1.00 97.19 229 TRP A C 1
ATOM 1779 O O . TRP A 1 229 ? -0.910 -11.460 -8.025 1.00 97.19 229 TRP A O 1
ATOM 1789 N N . ASP A 1 230 ? -0.215 -9.326 -8.283 1.00 94.12 230 ASP A N 1
ATOM 1790 C CA . ASP A 1 230 ? -1.514 -8.753 -8.631 1.00 94.12 230 ASP A CA 1
ATOM 1791 C C . ASP A 1 230 ? -1.411 -8.213 -10.065 1.00 94.12 230 ASP A C 1
ATOM 1793 O O . ASP A 1 230 ? -0.687 -7.248 -10.301 1.00 94.12 230 ASP A O 1
ATOM 1797 N N . ALA A 1 231 ? -2.116 -8.798 -11.033 1.00 88.69 231 ALA A N 1
ATOM 1798 C CA . ALA A 1 231 ? -2.036 -8.372 -12.434 1.00 88.69 231 ALA A CA 1
ATOM 1799 C C . ALA A 1 231 ? -3.400 -8.257 -13.106 1.00 88.69 231 ALA A C 1
ATOM 1801 O O . ALA A 1 231 ? -4.342 -8.964 -12.750 1.00 88.69 231 ALA A O 1
ATOM 1802 N N . GLY A 1 232 ? -3.466 -7.374 -14.104 1.00 77.75 232 GLY A N 1
ATOM 1803 C CA . GLY A 1 232 ? -4.618 -7.217 -14.997 1.00 77.75 232 GLY A CA 1
ATOM 1804 C C . GLY A 1 232 ? -4.478 -7.961 -16.328 1.00 77.75 232 GLY A C 1
ATOM 1805 O O . GLY A 1 232 ? -5.425 -7.966 -17.105 1.00 77.75 232 GLY A O 1
ATOM 1806 N N . TYR A 1 233 ? -3.319 -8.577 -16.579 1.00 88.44 233 TYR A N 1
ATOM 1807 C CA . TYR A 1 233 ? -2.973 -9.234 -17.840 1.00 88.44 233 TYR A CA 1
ATOM 1808 C C . TYR A 1 233 ? -2.552 -10.695 -17.637 1.00 88.44 233 TYR A C 1
ATOM 1810 O O . TYR A 1 233 ? -1.925 -11.054 -16.635 1.00 88.44 233 TYR A O 1
ATOM 1818 N N . GLY A 1 234 ? -2.837 -11.519 -18.640 1.00 89.81 234 GLY A N 1
ATOM 1819 C CA . GLY A 1 234 ? -2.391 -12.896 -18.800 1.00 89.81 234 GLY A CA 1
ATOM 1820 C C . GLY A 1 234 ? -1.717 -13.151 -20.153 1.00 89.81 234 GLY A C 1
ATOM 1821 O O . GLY A 1 234 ? -1.605 -12.280 -21.017 1.00 89.81 234 GLY A O 1
ATOM 1822 N N . ALA A 1 235 ? -1.238 -14.382 -20.344 1.00 90.75 235 ALA A N 1
ATOM 1823 C CA . ALA A 1 235 ? -0.691 -14.801 -21.630 1.00 90.75 235 ALA A CA 1
ATOM 1824 C C . ALA A 1 235 ? -1.789 -14.784 -22.706 1.00 90.75 235 ALA A C 1
ATOM 1826 O O . ALA A 1 235 ? -2.867 -15.344 -22.517 1.00 90.75 235 ALA A O 1
ATOM 1827 N N . GLY A 1 236 ? -1.485 -14.173 -23.845 1.00 91.94 236 GLY A N 1
ATOM 1828 C CA . GLY A 1 236 ? -2.412 -13.948 -24.943 1.00 91.94 236 GLY A CA 1
ATOM 1829 C C . GLY A 1 236 ? -3.051 -12.563 -24.941 1.00 91.94 236 GLY A C 1
ATOM 1830 O O . GLY A 1 236 ? -3.549 -12.177 -25.994 1.00 91.94 236 GLY A O 1
ATOM 1831 N N . ASP A 1 237 ? -2.999 -11.797 -23.850 1.00 93.62 237 ASP A N 1
ATOM 1832 C CA . ASP A 1 237 ? -3.596 -10.459 -23.807 1.00 93.62 237 ASP A CA 1
ATOM 1833 C C . ASP A 1 237 ? -2.785 -9.432 -24.605 1.00 93.62 237 ASP A C 1
ATOM 1835 O O . ASP A 1 237 ? -1.579 -9.581 -24.826 1.00 93.62 237 ASP A O 1
ATOM 1839 N N . GLU A 1 238 ? -3.467 -8.384 -25.064 1.00 95.12 238 GLU A N 1
ATOM 1840 C CA . GLU A 1 238 ? -2.886 -7.311 -25.866 1.00 95.12 238 GLU A CA 1
ATOM 1841 C C . GLU A 1 238 ? -2.739 -6.032 -25.042 1.00 95.12 238 GLU A C 1
ATOM 1843 O O . GLU A 1 238 ? -3.715 -5.474 -24.544 1.00 95.12 238 GLU A O 1
ATOM 1848 N N . VAL A 1 239 ? -1.502 -5.556 -24.930 1.00 92.94 239 VAL A N 1
ATOM 1849 C CA . VAL A 1 239 ? -1.171 -4.259 -24.347 1.00 92.94 239 VAL A CA 1
ATOM 1850 C C . VAL A 1 239 ? -1.338 -3.199 -25.429 1.00 92.94 239 VAL A C 1
ATOM 1852 O O . VAL A 1 239 ? -0.631 -3.216 -26.440 1.00 92.94 239 VAL A O 1
ATOM 1855 N N . THR A 1 240 ? -2.270 -2.273 -25.214 1.00 91.06 240 THR A N 1
ATOM 1856 C CA . THR A 1 240 ? -2.601 -1.202 -26.168 1.00 91.06 240 THR A CA 1
ATOM 1857 C C . THR A 1 240 ? -2.079 0.154 -25.692 1.00 91.06 240 THR A C 1
ATOM 1859 O O . THR A 1 240 ? -1.748 0.330 -24.525 1.00 91.06 240 THR A O 1
ATOM 1862 N N . LEU A 1 241 ? -2.051 1.146 -26.588 1.00 91.38 241 LEU A N 1
ATOM 1863 C CA . LEU A 1 241 ? -1.684 2.531 -26.253 1.00 91.38 241 LEU A CA 1
ATOM 1864 C C . LEU A 1 241 ? -2.818 3.315 -25.562 1.00 91.38 241 LEU A C 1
ATOM 1866 O O . LEU A 1 241 ? -2.643 4.490 -25.250 1.00 91.38 241 LEU A O 1
ATOM 1870 N N . HIS A 1 242 ? -4.000 2.716 -25.386 1.00 87.12 242 HIS A N 1
ATOM 1871 C CA . HIS A 1 242 ? -5.185 3.422 -24.887 1.00 87.12 242 HIS A CA 1
ATOM 1872 C C . HIS A 1 242 ? -5.207 3.589 -23.363 1.00 87.12 242 HIS A C 1
ATOM 1874 O O . HIS A 1 242 ? -5.952 4.428 -22.858 1.00 87.12 242 HIS A O 1
ATOM 1880 N N . TYR A 1 243 ? -4.412 2.799 -22.642 1.00 86.88 243 TYR A N 1
ATOM 1881 C CA . TYR A 1 243 ? -4.388 2.748 -21.183 1.00 86.88 243 TYR A CA 1
ATOM 1882 C C . TYR A 1 243 ? -2.957 2.866 -20.654 1.00 86.88 243 TYR A C 1
ATOM 1884 O O . TYR A 1 243 ? -2.001 2.944 -21.425 1.00 86.88 243 TYR A O 1
ATOM 1892 N N . ASP A 1 244 ? -2.820 2.890 -19.328 1.00 85.81 244 ASP A N 1
ATOM 1893 C CA . ASP A 1 244 ? -1.513 2.818 -18.678 1.00 85.81 244 ASP A CA 1
ATOM 1894 C C . ASP A 1 244 ? -0.790 1.509 -19.059 1.00 85.81 244 ASP A C 1
ATOM 1896 O O . ASP A 1 244 ? -1.397 0.448 -19.206 1.00 85.81 244 ASP A O 1
ATOM 1900 N N . SER A 1 245 ? 0.529 1.607 -19.171 1.00 90.50 245 SER A N 1
ATOM 1901 C CA . SER A 1 245 ? 1.496 0.530 -19.381 1.00 90.50 245 SER A CA 1
ATOM 1902 C C . SER A 1 245 ? 1.590 -0.480 -18.226 1.00 90.50 245 SER A C 1
ATOM 1904 O O . SER A 1 245 ? 2.384 -1.415 -18.281 1.00 90.50 245 SER A O 1
ATOM 1906 N N . HIS A 1 246 ? 0.822 -0.306 -17.151 1.00 91.56 246 HIS A N 1
ATOM 1907 C CA . HIS A 1 246 ? 0.866 -1.152 -15.963 1.00 91.56 246 HIS A CA 1
ATOM 1908 C C . HIS A 1 246 ? 0.423 -2.598 -16.269 1.00 91.56 246 HIS A C 1
ATOM 1910 O O . HIS A 1 246 ? -0.759 -2.866 -16.476 1.00 91.56 246 HIS A O 1
ATOM 1916 N N . ILE A 1 247 ? 1.359 -3.552 -16.234 1.00 94.75 247 ILE A N 1
ATOM 1917 C CA . ILE A 1 247 ? 1.086 -4.987 -16.433 1.00 94.75 247 ILE A CA 1
ATOM 1918 C C . ILE A 1 247 ? 0.631 -5.634 -15.120 1.00 94.75 247 ILE A C 1
ATOM 1920 O O . ILE A 1 247 ? -0.362 -6.367 -15.073 1.00 94.75 247 ILE A O 1
ATOM 1924 N N . GLY A 1 248 ? 1.368 -5.372 -14.042 1.00 94.50 248 GLY A N 1
ATOM 1925 C CA . GLY A 1 248 ? 1.063 -5.911 -12.726 1.00 94.50 248 GLY A CA 1
ATOM 1926 C C . GLY A 1 248 ? 1.987 -5.390 -11.637 1.00 94.50 248 GLY A C 1
ATOM 1927 O O . GLY A 1 248 ? 2.991 -4.729 -11.894 1.00 94.50 248 GLY A O 1
ATOM 1928 N N . LYS A 1 249 ? 1.641 -5.735 -10.406 1.00 98.00 249 LYS A N 1
ATOM 1929 C CA . LYS A 1 249 ? 2.363 -5.381 -9.193 1.00 98.00 249 LYS A CA 1
ATOM 1930 C C . LYS A 1 249 ? 3.041 -6.633 -8.670 1.00 98.00 249 LYS A C 1
ATOM 1932 O O . LYS A 1 249 ? 2.381 -7.646 -8.411 1.00 98.00 249 LYS A O 1
ATOM 1937 N N . LEU A 1 250 ? 4.354 -6.559 -8.504 1.00 98.75 250 LEU A N 1
ATOM 1938 C CA . LEU A 1 250 ? 5.107 -7.596 -7.821 1.00 98.75 250 LEU A CA 1
ATOM 1939 C C . LEU A 1 250 ? 5.368 -7.145 -6.394 1.00 98.75 250 LEU A C 1
ATOM 1941 O O . LEU A 1 250 ? 6.045 -6.144 -6.190 1.00 98.75 250 LEU A O 1
ATOM 1945 N N . ILE A 1 251 ? 4.838 -7.883 -5.423 1.00 98.88 251 ILE A N 1
ATOM 1946 C CA . ILE A 1 251 ? 4.917 -7.531 -4.007 1.00 98.88 251 ILE A CA 1
ATOM 1947 C C . ILE A 1 251 ? 5.648 -8.630 -3.254 1.00 98.88 251 ILE A C 1
ATOM 1949 O O . ILE A 1 251 ? 5.399 -9.820 -3.463 1.00 98.88 251 ILE A O 1
ATOM 1953 N N . VAL A 1 252 ? 6.539 -8.244 -2.348 1.00 98.88 252 VAL A N 1
ATOM 1954 C CA . VAL A 1 252 ? 7.242 -9.185 -1.478 1.00 98.88 252 VAL A CA 1
ATOM 1955 C C . VAL A 1 252 ? 7.197 -8.749 -0.026 1.00 98.88 252 VAL A C 1
ATOM 1957 O O . VAL A 1 252 ? 7.171 -7.560 0.252 1.00 98.88 252 VAL A O 1
ATOM 1960 N N . LEU A 1 253 ? 7.258 -9.713 0.892 1.00 98.81 253 LEU A N 1
ATOM 1961 C CA . LEU A 1 253 ? 7.357 -9.500 2.336 1.00 98.81 253 LEU A CA 1
ATOM 1962 C C . LEU A 1 253 ? 8.579 -10.226 2.890 1.00 98.81 253 LEU A C 1
ATOM 1964 O O . LEU A 1 253 ? 8.704 -11.440 2.722 1.00 98.81 253 LEU A O 1
ATOM 1968 N N . GLY A 1 254 ? 9.471 -9.520 3.580 1.00 98.38 254 GLY A N 1
ATOM 1969 C CA . GLY A 1 254 ? 10.611 -10.075 4.313 1.00 98.38 254 GLY A CA 1
ATOM 1970 C C . GLY A 1 254 ? 10.635 -9.678 5.786 1.00 98.38 254 GLY A C 1
ATOM 1971 O O . GLY A 1 254 ? 9.948 -8.746 6.177 1.00 98.38 254 GLY A O 1
ATOM 1972 N N . PRO A 1 255 ? 11.404 -10.384 6.630 1.00 98.12 255 PRO A N 1
ATOM 1973 C CA . PRO A 1 255 ? 11.591 -10.006 8.031 1.00 98.12 255 PRO A CA 1
ATOM 1974 C C . PRO A 1 255 ? 12.360 -8.686 8.197 1.00 98.12 255 PRO A C 1
ATOM 1976 O O . PRO A 1 255 ? 12.156 -7.997 9.189 1.00 98.12 255 PRO A O 1
ATOM 1979 N N . THR A 1 256 ? 13.215 -8.329 7.235 1.00 98.38 256 THR A N 1
ATOM 1980 C CA . THR A 1 256 ? 13.944 -7.053 7.178 1.00 98.38 256 THR A CA 1
ATOM 1981 C C . THR A 1 256 ? 13.884 -6.479 5.764 1.00 98.38 256 THR A C 1
ATOM 1983 O O . THR A 1 256 ? 13.510 -7.190 4.820 1.00 98.38 256 THR A O 1
ATOM 1986 N N . ARG A 1 257 ? 14.274 -5.208 5.610 1.00 98.19 257 ARG A N 1
ATOM 1987 C CA . ARG A 1 257 ? 14.351 -4.536 4.309 1.00 98.19 257 ARG A CA 1
ATOM 1988 C C . ARG A 1 257 ? 15.300 -5.256 3.356 1.00 98.19 257 ARG A C 1
ATOM 1990 O O . ARG A 1 257 ? 14.953 -5.493 2.206 1.00 98.19 257 ARG A O 1
ATOM 1997 N N . GLU A 1 258 ? 16.458 -5.688 3.844 1.00 98.50 258 GLU A N 1
ATOM 1998 C CA . GLU A 1 258 ? 17.478 -6.394 3.062 1.00 98.50 258 GLU A CA 1
ATOM 1999 C C . GLU A 1 258 ? 16.925 -7.706 2.501 1.00 98.50 258 GLU A C 1
ATOM 2001 O O . GLU A 1 258 ? 17.047 -7.974 1.306 1.00 98.50 258 GLU A O 1
ATOM 2006 N N . VAL A 1 259 ? 16.231 -8.488 3.338 1.00 98.44 259 VAL A N 1
ATOM 2007 C CA . VAL A 1 259 ? 15.611 -9.749 2.908 1.00 98.44 259 VAL A CA 1
ATOM 2008 C C . VAL A 1 259 ? 14.435 -9.499 1.956 1.00 98.44 259 VAL A C 1
ATOM 2010 O O . VAL A 1 259 ? 14.190 -10.299 1.050 1.00 98.44 259 VAL A O 1
ATOM 2013 N N . ALA A 1 260 ? 13.695 -8.399 2.122 1.00 98.69 260 ALA A N 1
ATOM 2014 C CA . ALA A 1 260 ? 12.675 -7.992 1.158 1.00 98.69 260 ALA A CA 1
ATOM 2015 C C . ALA A 1 260 ? 13.306 -7.652 -0.204 1.00 98.69 260 ALA A C 1
ATOM 2017 O O . ALA A 1 260 ? 12.848 -8.174 -1.218 1.00 98.69 260 ALA A O 1
ATOM 2018 N N . ILE A 1 261 ? 14.406 -6.892 -0.233 1.00 98.69 261 ILE A N 1
ATOM 2019 C CA . ILE A 1 261 ? 15.144 -6.566 -1.464 1.00 98.69 261 ILE A CA 1
ATOM 2020 C C . ILE A 1 261 ? 15.669 -7.838 -2.144 1.00 98.69 261 ILE A C 1
ATOM 2022 O O . ILE A 1 261 ? 15.477 -8.016 -3.345 1.00 98.69 261 ILE A O 1
ATOM 2026 N N . GLU A 1 262 ? 16.292 -8.755 -1.402 1.00 98.31 262 GLU A N 1
ATOM 2027 C CA . GLU A 1 262 ? 16.781 -10.033 -1.945 1.00 98.31 262 GLU A CA 1
ATOM 2028 C C . GLU A 1 262 ? 15.646 -10.895 -2.508 1.00 98.31 262 GLU A C 1
ATOM 2030 O O . GLU A 1 262 ? 15.760 -11.475 -3.593 1.00 98.31 262 GLU A O 1
ATOM 2035 N N . ARG A 1 263 ? 14.508 -10.946 -1.807 1.00 98.62 263 ARG A N 1
ATOM 2036 C CA . ARG A 1 263 ? 13.327 -11.664 -2.289 1.00 98.62 263 ARG A CA 1
ATOM 2037 C C . ARG A 1 263 ? 12.745 -11.013 -3.541 1.00 98.62 263 ARG A C 1
ATOM 2039 O O . ARG A 1 263 ? 12.350 -11.750 -4.443 1.00 98.62 263 ARG A O 1
ATOM 2046 N N . MET A 1 264 ? 12.712 -9.681 -3.612 1.00 98.75 264 MET A N 1
ATOM 2047 C CA . MET A 1 264 ? 12.265 -8.947 -4.797 1.00 98.75 264 MET A CA 1
ATOM 2048 C C . MET A 1 264 ? 13.194 -9.207 -5.982 1.00 98.75 264 MET A C 1
ATOM 2050 O O . MET A 1 264 ? 12.714 -9.514 -7.066 1.00 98.75 264 MET A O 1
ATOM 2054 N N . GLN A 1 265 ? 14.513 -9.189 -5.775 1.00 98.19 265 GLN A N 1
ATOM 2055 C CA . GLN A 1 265 ? 15.503 -9.541 -6.800 1.00 98.19 265 GLN A CA 1
ATOM 2056 C C . GLN A 1 265 ? 15.262 -10.939 -7.375 1.00 98.19 265 GLN A C 1
ATOM 2058 O O . GLN A 1 265 ? 15.221 -11.109 -8.594 1.00 98.19 265 GLN A O 1
ATOM 2063 N N . ARG A 1 266 ? 15.043 -11.940 -6.511 1.00 97.94 266 ARG A N 1
ATOM 2064 C CA . ARG A 1 266 ? 14.692 -13.301 -6.944 1.00 97.94 266 ARG A CA 1
ATOM 2065 C C . ARG A 1 266 ? 13.366 -13.323 -7.706 1.00 97.94 266 ARG A C 1
ATOM 2067 O O . ARG A 1 266 ? 13.295 -13.904 -8.783 1.00 97.94 266 ARG A O 1
ATOM 2074 N N . ALA A 1 267 ? 12.323 -12.687 -7.178 1.00 98.38 267 ALA A N 1
ATOM 2075 C CA . ALA A 1 267 ? 11.003 -12.683 -7.801 1.00 98.38 267 ALA A CA 1
ATOM 2076 C C . ALA A 1 267 ? 11.016 -11.977 -9.172 1.00 98.38 267 ALA A C 1
ATOM 2078 O O . ALA A 1 267 ? 10.447 -12.486 -10.132 1.00 98.38 267 ALA A O 1
ATOM 2079 N N . LEU A 1 268 ? 11.751 -10.869 -9.304 1.00 97.88 268 LEU A N 1
ATOM 2080 C CA . LEU A 1 268 ? 12.027 -10.205 -10.579 1.00 97.88 268 LEU A CA 1
ATOM 2081 C C . LEU A 1 268 ? 12.936 -11.028 -11.494 1.00 97.88 268 LEU A C 1
ATOM 2083 O O . LEU A 1 268 ? 12.990 -10.743 -12.679 1.00 97.88 268 LEU A O 1
ATOM 2087 N N . HIS A 1 269 ? 13.696 -12.000 -11.003 1.00 94.62 269 HIS A N 1
ATOM 2088 C CA . HIS A 1 269 ? 14.444 -12.913 -11.867 1.00 94.62 269 HIS A CA 1
ATOM 2089 C C . HIS A 1 269 ? 13.555 -14.052 -12.392 1.00 94.62 269 HIS A C 1
ATOM 2091 O O . HIS A 1 269 ? 13.734 -14.507 -13.517 1.00 94.62 269 HIS A O 1
ATOM 2097 N N . GLU A 1 270 ? 12.623 -14.534 -11.570 1.00 95.12 270 GLU A N 1
ATOM 2098 C CA . GLU A 1 270 ? 11.699 -15.627 -11.900 1.00 95.12 270 GLU A CA 1
ATOM 2099 C C . GLU A 1 270 ? 10.496 -15.174 -12.739 1.00 95.12 270 GLU A C 1
ATOM 2101 O O . GLU A 1 270 ? 9.929 -15.983 -13.474 1.00 95.12 270 GLU A O 1
ATOM 2106 N N . LEU A 1 271 ? 10.099 -13.901 -12.637 1.00 96.19 271 LEU A N 1
ATOM 2107 C CA . LEU A 1 271 ? 9.041 -13.322 -13.459 1.00 96.19 271 LEU A CA 1
ATOM 2108 C C . LEU A 1 271 ? 9.451 -13.367 -14.936 1.00 96.19 271 LEU A C 1
ATOM 2110 O O . LEU A 1 271 ? 10.491 -12.840 -15.324 1.00 96.19 271 LEU A O 1
ATOM 2114 N N . MET A 1 272 ? 8.612 -13.963 -15.775 1.00 95.31 272 MET A N 1
ATOM 2115 C CA . MET A 1 272 ? 8.862 -14.067 -17.211 1.00 95.31 272 MET A CA 1
ATOM 2116 C C . MET A 1 272 ? 7.705 -13.437 -17.967 1.00 95.31 272 MET A C 1
ATOM 2118 O O . MET A 1 272 ? 6.573 -13.899 -17.843 1.00 95.31 272 MET A O 1
ATOM 2122 N N . ILE A 1 273 ? 7.998 -12.409 -18.761 1.00 94.31 273 ILE A N 1
ATOM 2123 C CA . ILE A 1 273 ? 7.041 -11.745 -19.649 1.00 94.31 273 ILE A CA 1
ATOM 2124 C C . ILE A 1 273 ? 7.700 -11.639 -21.023 1.00 94.31 273 ILE A C 1
ATOM 2126 O O . ILE A 1 273 ? 8.773 -11.054 -21.145 1.00 94.31 273 ILE A O 1
ATOM 2130 N N . LEU A 1 274 ? 7.081 -12.229 -22.046 1.00 94.25 274 LEU A N 1
ATOM 2131 C CA . LEU A 1 274 ? 7.556 -12.184 -23.431 1.00 94.25 274 LEU A CA 1
ATOM 2132 C C . LEU A 1 274 ? 6.494 -11.571 -24.347 1.00 94.25 274 LEU A C 1
ATOM 2134 O O . LEU A 1 274 ? 5.298 -11.648 -24.070 1.00 94.25 274 LEU A O 1
ATOM 2138 N N . GLY A 1 275 ? 6.945 -10.998 -25.463 1.00 92.56 275 GLY A N 1
ATOM 2139 C CA . GLY A 1 275 ? 6.097 -10.361 -26.479 1.00 92.56 275 GLY A CA 1
ATOM 2140 C C . GLY A 1 275 ? 6.015 -8.837 -26.366 1.00 92.56 275 GLY A C 1
ATOM 2141 O O . GLY A 1 275 ? 5.753 -8.176 -27.366 1.00 92.56 275 GLY A O 1
ATOM 2142 N N . VAL A 1 276 ? 6.337 -8.281 -25.196 1.00 94.38 276 VAL A N 1
ATOM 2143 C CA . VAL A 1 276 ? 6.484 -6.837 -24.952 1.00 94.38 276 VAL A CA 1
ATOM 2144 C C . VAL A 1 276 ? 7.750 -6.565 -24.139 1.00 94.38 276 VAL A C 1
ATOM 2146 O O . VAL A 1 276 ? 8.192 -7.420 -23.368 1.00 94.38 276 VAL A O 1
ATOM 2149 N N . THR A 1 277 ? 8.337 -5.381 -24.305 1.00 94.06 277 THR A N 1
ATOM 2150 C CA . THR A 1 277 ? 9.438 -4.902 -23.457 1.00 94.06 277 THR A CA 1
ATOM 2151 C C . THR A 1 277 ? 8.881 -4.449 -22.113 1.00 94.06 277 THR A C 1
ATOM 2153 O O . THR A 1 277 ? 7.813 -3.839 -22.064 1.00 94.06 277 THR A O 1
ATOM 2156 N N . THR A 1 278 ? 9.601 -4.739 -21.027 1.00 95.62 278 THR A N 1
ATOM 2157 C CA . THR A 1 278 ? 9.201 -4.343 -19.672 1.00 95.62 278 THR A CA 1
ATOM 2158 C C . THR A 1 278 ? 10.310 -3.607 -18.926 1.00 95.62 278 THR A C 1
ATOM 2160 O O . THR A 1 278 ? 11.501 -3.743 -19.229 1.00 95.62 278 THR A O 1
ATOM 2163 N N . ASN A 1 279 ? 9.929 -2.886 -17.871 1.00 95.88 279 ASN A N 1
ATOM 2164 C CA . ASN A 1 279 ? 10.856 -2.186 -16.981 1.00 95.88 279 ASN A CA 1
ATOM 2165 C C . ASN A 1 279 ? 11.607 -3.105 -15.984 1.00 95.88 279 ASN A C 1
ATOM 2167 O O . ASN A 1 279 ? 12.409 -2.628 -15.179 1.00 95.88 279 ASN A O 1
ATOM 2171 N N . GLN A 1 280 ? 11.397 -4.424 -16.042 1.00 95.00 280 GLN A N 1
ATOM 2172 C CA . GLN A 1 280 ? 11.930 -5.412 -15.095 1.00 95.00 280 GLN A CA 1
ATOM 2173 C C . GLN A 1 280 ? 13.455 -5.344 -14.928 1.00 95.00 280 GLN A C 1
ATOM 2175 O O . GLN A 1 280 ? 13.975 -5.414 -13.813 1.00 95.00 280 GLN A O 1
ATOM 2180 N N . GLY A 1 281 ? 14.192 -5.188 -16.033 1.00 93.19 281 GLY A N 1
ATOM 2181 C CA . GLY A 1 281 ? 15.652 -5.083 -15.994 1.00 93.19 281 GLY A CA 1
ATOM 2182 C C . GLY A 1 281 ? 16.139 -3.828 -15.263 1.00 93.19 281 GLY A C 1
ATOM 2183 O O . GLY A 1 281 ? 17.144 -3.885 -14.559 1.00 93.19 281 GLY A O 1
ATOM 2184 N N . PHE A 1 282 ? 15.414 -2.716 -15.403 1.00 96.50 282 PHE A N 1
ATOM 2185 C CA . PHE A 1 282 ? 15.683 -1.470 -14.684 1.00 96.50 282 PHE A CA 1
ATOM 2186 C C . PHE A 1 282 ? 15.414 -1.627 -13.185 1.00 96.50 282 PHE A C 1
ATOM 2188 O O . PHE A 1 282 ? 16.286 -1.297 -12.386 1.00 96.50 282 PHE A O 1
ATOM 2195 N N . LEU A 1 283 ? 14.281 -2.225 -12.805 1.00 98.06 283 LEU A N 1
ATOM 2196 C CA . LEU A 1 283 ? 13.945 -2.488 -11.400 1.00 98.06 283 LEU A CA 1
ATOM 2197 C C . LEU A 1 283 ? 15.015 -3.339 -10.704 1.00 98.06 283 LEU A C 1
ATOM 2199 O O . LEU A 1 283 ? 15.424 -3.039 -9.587 1.00 98.06 283 LEU A O 1
ATOM 2203 N N . ARG A 1 284 ? 15.542 -4.365 -11.384 1.00 96.56 284 ARG A N 1
ATOM 2204 C CA . ARG A 1 284 ? 16.645 -5.180 -10.849 1.00 96.56 284 ARG A CA 1
ATOM 2205 C C . ARG A 1 284 ? 17.911 -4.364 -10.598 1.00 96.56 284 ARG A C 1
ATOM 2207 O O . ARG A 1 284 ? 18.569 -4.585 -9.591 1.00 96.56 284 ARG A O 1
ATOM 2214 N N . ARG A 1 285 ? 18.258 -3.427 -11.483 1.00 96.44 285 ARG A N 1
ATOM 2215 C CA . ARG A 1 285 ? 19.426 -2.553 -11.280 1.00 96.44 285 ARG A CA 1
ATOM 2216 C C . ARG A 1 285 ? 19.196 -1.573 -10.136 1.00 96.44 285 ARG A C 1
ATOM 2218 O O . ARG A 1 285 ? 20.059 -1.465 -9.278 1.00 96.44 285 ARG A O 1
ATOM 2225 N N . LEU A 1 286 ? 18.018 -0.953 -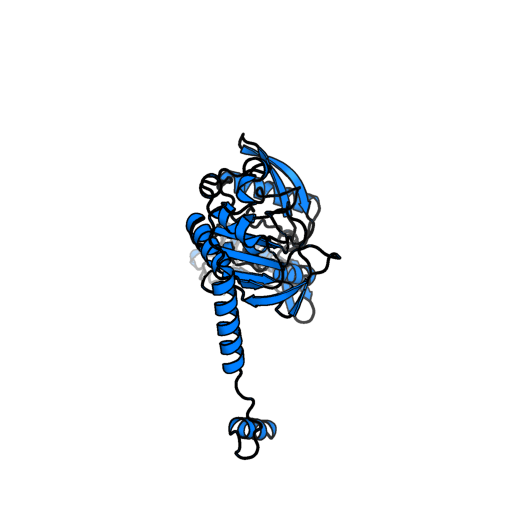10.078 1.00 97.38 286 LEU A N 1
ATOM 2226 C CA . LEU A 1 286 ? 17.609 -0.068 -8.985 1.00 97.38 286 LEU A CA 1
ATOM 2227 C C . LEU A 1 286 ? 17.737 -0.754 -7.617 1.00 97.38 286 LEU A C 1
ATOM 2229 O O . LEU A 1 286 ? 18.362 -0.224 -6.712 1.00 97.38 286 LEU A O 1
ATOM 2233 N N . LEU A 1 287 ? 17.209 -1.968 -7.475 1.00 97.44 287 LEU A N 1
ATOM 2234 C CA . LEU A 1 287 ? 17.270 -2.726 -6.219 1.00 97.44 287 LEU A CA 1
ATOM 2235 C C . LEU A 1 287 ? 18.679 -3.259 -5.882 1.00 97.44 287 LEU A C 1
ATOM 2237 O O . LEU A 1 287 ? 18.912 -3.771 -4.781 1.00 97.44 287 LEU A O 1
ATOM 2241 N N . SER A 1 288 ? 19.600 -3.229 -6.846 1.00 96.50 288 SER A N 1
ATOM 2242 C CA . SER A 1 288 ? 21.015 -3.562 -6.656 1.00 96.50 288 SER A CA 1
ATOM 2243 C C . SER A 1 288 ? 21.870 -2.338 -6.340 1.00 96.50 288 SER A C 1
ATOM 2245 O O . SER A 1 288 ? 23.014 -2.528 -5.945 1.00 96.50 288 SER A O 1
ATOM 2247 N N . ASP A 1 289 ? 21.342 -1.124 -6.502 1.00 97.44 289 ASP A N 1
ATOM 2248 C CA . ASP A 1 289 ? 22.069 0.107 -6.225 1.00 97.44 289 ASP A CA 1
ATOM 2249 C C . ASP A 1 289 ? 22.365 0.263 -4.726 1.00 97.44 289 ASP A C 1
ATOM 2251 O O . ASP A 1 289 ? 21.509 0.027 -3.867 1.00 97.44 289 ASP A O 1
ATOM 2255 N N . ASP A 1 290 ? 23.591 0.668 -4.404 1.00 97.12 290 ASP A N 1
ATOM 2256 C CA . ASP A 1 290 ? 24.050 0.743 -3.021 1.00 97.12 290 ASP A CA 1
ATOM 2257 C C . ASP A 1 290 ? 23.335 1.845 -2.222 1.00 97.12 290 ASP A C 1
ATOM 2259 O O . ASP A 1 290 ? 23.047 1.642 -1.041 1.00 97.12 290 ASP A O 1
ATOM 2263 N N . ALA A 1 291 ? 23.022 2.992 -2.836 1.00 97.19 291 ALA A N 1
ATOM 2264 C CA . ALA A 1 291 ? 22.289 4.070 -2.172 1.00 97.19 291 ALA A CA 1
ATOM 2265 C C . ALA A 1 291 ? 20.835 3.649 -1.912 1.00 97.19 291 ALA A C 1
ATOM 2267 O O . ALA A 1 291 ? 20.342 3.797 -0.789 1.00 97.19 291 ALA A O 1
ATOM 2268 N N . PHE A 1 292 ? 20.187 2.990 -2.883 1.00 98.12 292 PHE A N 1
ATOM 2269 C CA . PHE A 1 292 ? 18.866 2.394 -2.666 1.00 98.12 292 PHE A CA 1
ATOM 2270 C C . PHE A 1 292 ? 18.888 1.389 -1.506 1.00 98.12 292 PHE A C 1
ATOM 2272 O O . PHE A 1 292 ? 18.031 1.445 -0.619 1.00 98.12 292 PHE A O 1
ATOM 2279 N N . ARG A 1 293 ? 19.881 0.487 -1.457 1.00 97.88 293 ARG A N 1
ATOM 2280 C CA . ARG A 1 293 ? 20.017 -0.523 -0.387 1.00 97.88 293 ARG A CA 1
ATOM 2281 C C . ARG A 1 293 ? 20.270 0.093 0.989 1.00 97.88 293 ARG A C 1
ATOM 2283 O O . ARG A 1 293 ? 19.747 -0.434 1.967 1.00 97.88 293 ARG A O 1
ATOM 2290 N N . ARG A 1 294 ? 20.989 1.217 1.068 1.00 97.00 294 ARG A N 1
ATOM 2291 C CA . ARG A 1 294 ? 21.171 1.986 2.313 1.00 97.00 294 ARG A CA 1
ATOM 2292 C C . ARG A 1 294 ? 19.943 2.804 2.726 1.00 97.00 294 ARG A C 1
ATOM 2294 O O . ARG A 1 294 ? 19.906 3.289 3.850 1.00 97.00 294 ARG A O 1
ATOM 2301 N N . GLY A 1 295 ? 18.934 2.922 1.860 1.00 96.38 295 GLY A N 1
ATOM 2302 C CA . GLY A 1 295 ? 17.743 3.736 2.120 1.00 96.38 295 GLY A CA 1
ATOM 2303 C C . GLY A 1 295 ? 17.974 5.230 1.880 1.00 96.38 295 GLY A C 1
ATOM 2304 O O . GLY A 1 295 ? 17.183 6.047 2.335 1.00 96.38 295 GLY A O 1
ATOM 2305 N N . GLU A 1 296 ? 19.037 5.590 1.156 1.00 95.94 296 GLU A N 1
ATOM 2306 C CA . GLU A 1 296 ? 19.370 6.964 0.762 1.00 95.94 296 GLU A CA 1
ATOM 2307 C C . GLU A 1 296 ? 18.556 7.358 -0.480 1.00 95.94 296 GLU A C 1
ATOM 2309 O O . GLU A 1 296 ? 19.088 7.527 -1.580 1.00 95.94 296 GLU A O 1
ATOM 2314 N N . ILE A 1 297 ? 17.236 7.428 -0.307 1.00 96.38 297 ILE A N 1
ATOM 2315 C CA . ILE A 1 297 ? 16.266 7.631 -1.385 1.00 96.38 297 ILE A CA 1
ATOM 2316 C C . ILE A 1 297 ? 15.490 8.934 -1.200 1.00 96.38 297 ILE A C 1
ATOM 2318 O O . ILE A 1 297 ? 15.155 9.324 -0.086 1.00 96.38 297 ILE A O 1
ATOM 2322 N N . ASP A 1 298 ? 15.190 9.588 -2.316 1.00 95.75 298 ASP A N 1
ATOM 2323 C CA . ASP A 1 298 ? 14.359 10.786 -2.396 1.00 95.75 298 ASP A CA 1
ATOM 2324 C C . ASP A 1 298 ? 13.667 10.847 -3.769 1.00 95.75 298 ASP A C 1
ATOM 2326 O O . ASP A 1 298 ? 13.844 9.969 -4.620 1.00 95.75 298 ASP A O 1
ATOM 2330 N N . ILE A 1 299 ? 12.862 11.888 -3.977 1.00 94.81 299 ILE A N 1
ATOM 2331 C CA . ILE A 1 299 ? 12.094 12.101 -5.209 1.00 94.81 299 ILE A CA 1
ATOM 2332 C C . ILE A 1 299 ? 12.951 12.357 -6.455 1.00 94.81 299 ILE A C 1
ATOM 2334 O O . ILE A 1 299 ? 12.463 12.161 -7.569 1.00 94.81 299 ILE A O 1
ATOM 2338 N N . ASP A 1 300 ? 14.207 12.766 -6.274 1.00 95.00 300 ASP A N 1
ATOM 2339 C CA . ASP A 1 300 ? 15.151 13.090 -7.343 1.00 95.00 300 ASP A CA 1
ATOM 2340 C C . ASP A 1 300 ? 16.135 11.941 -7.616 1.00 95.00 300 ASP A C 1
ATOM 2342 O O . ASP A 1 300 ? 16.941 12.022 -8.547 1.00 95.00 300 ASP A O 1
ATOM 2346 N N . PHE A 1 301 ? 16.050 10.843 -6.855 1.00 96.81 301 PHE A N 1
ATOM 2347 C CA . PHE A 1 301 ? 16.954 9.697 -6.920 1.00 96.81 301 PHE A CA 1
ATOM 2348 C C . PHE A 1 301 ? 17.155 9.203 -8.359 1.00 96.81 301 PHE A C 1
ATOM 2350 O O . PHE A 1 301 ? 18.278 9.149 -8.853 1.00 96.81 301 PHE A O 1
ATOM 2357 N N . LEU A 1 302 ? 16.075 8.926 -9.096 1.00 95.31 302 LEU A N 1
ATOM 2358 C CA . LEU A 1 302 ? 16.185 8.444 -10.481 1.00 95.31 302 LEU A CA 1
ATOM 2359 C C . LEU A 1 302 ? 16.748 9.497 -11.451 1.00 95.31 302 LEU A C 1
ATOM 2361 O O . LEU A 1 302 ? 17.290 9.134 -12.493 1.00 95.31 302 LEU A O 1
ATOM 2365 N N . GLY A 1 303 ? 16.638 10.787 -11.123 1.00 93.31 303 GLY A N 1
ATOM 2366 C CA . GLY A 1 303 ? 17.282 11.868 -11.871 1.00 93.31 303 GLY A CA 1
ATOM 2367 C C . GLY A 1 303 ? 18.792 11.933 -11.632 1.00 93.31 303 GLY A C 1
ATOM 2368 O O . GLY A 1 303 ? 19.540 12.250 -12.556 1.00 93.31 303 GLY A O 1
ATOM 2369 N N . ARG A 1 304 ? 19.242 11.587 -10.417 1.00 94.94 304 ARG A N 1
ATOM 2370 C CA . ARG A 1 304 ? 20.663 11.476 -10.041 1.00 94.94 304 ARG A CA 1
ATOM 2371 C C . ARG A 1 304 ? 21.322 10.186 -10.542 1.00 94.94 304 ARG A C 1
ATOM 2373 O O . ARG A 1 304 ? 22.539 10.172 -10.688 1.00 94.94 304 ARG A O 1
ATOM 2380 N N . HIS A 1 305 ? 20.521 9.163 -10.846 1.00 93.88 305 HIS A N 1
ATOM 2381 C CA . HIS A 1 305 ? 20.964 7.832 -11.273 1.00 93.88 305 HIS A CA 1
ATOM 2382 C C . HIS A 1 305 ? 20.456 7.423 -12.680 1.00 93.88 305 HIS A C 1
ATOM 2384 O O . HIS A 1 305 ? 19.814 6.373 -12.837 1.00 93.88 305 HIS A O 1
ATOM 2390 N N . PRO A 1 306 ? 20.690 8.227 -13.740 1.00 92.00 306 PRO A N 1
ATOM 2391 C CA . PRO A 1 306 ? 20.195 7.929 -15.088 1.00 92.00 306 PRO A CA 1
ATOM 2392 C C . PRO A 1 306 ? 20.791 6.643 -15.686 1.00 92.00 306 PRO A C 1
ATOM 2394 O O . PRO A 1 306 ? 20.175 6.017 -16.551 1.00 92.00 306 PRO A O 1
ATOM 2397 N N . GLU A 1 307 ? 21.965 6.213 -15.221 1.00 91.88 307 GLU A N 1
ATOM 2398 C CA . GLU A 1 307 ? 22.643 4.986 -15.642 1.00 91.88 307 GLU A CA 1
ATOM 2399 C C . GLU A 1 307 ? 21.824 3.718 -15.371 1.00 91.88 307 GLU A C 1
ATOM 2401 O O . GLU A 1 307 ? 21.975 2.727 -16.085 1.00 91.88 307 GLU A O 1
ATOM 2406 N N . LEU A 1 308 ? 20.905 3.747 -14.399 1.00 93.06 308 LEU A N 1
ATOM 2407 C CA . LEU A 1 308 ? 20.047 2.606 -14.077 1.00 93.06 308 LEU A CA 1
ATOM 2408 C C . LEU A 1 308 ? 19.076 2.270 -15.218 1.00 93.06 308 LEU A C 1
ATOM 2410 O O . LEU A 1 308 ? 18.643 1.118 -15.343 1.00 93.06 308 LEU A O 1
ATOM 2414 N N . ALA A 1 309 ? 18.739 3.233 -16.080 1.00 89.88 309 ALA A N 1
ATOM 2415 C CA . ALA A 1 309 ? 17.784 3.037 -17.169 1.00 89.88 309 ALA A CA 1
ATOM 2416 C C . ALA A 1 309 ? 18.265 1.997 -18.198 1.00 89.88 309 ALA A C 1
ATOM 2418 O O . ALA A 1 309 ? 17.462 1.204 -18.687 1.00 89.88 309 ALA A O 1
ATOM 2419 N N . SER A 1 310 ? 19.572 1.895 -18.445 1.00 85.12 310 SER A N 1
ATOM 2420 C CA . SER A 1 310 ? 20.127 1.012 -19.478 1.00 85.12 310 SER A CA 1
ATOM 2421 C C . SER A 1 310 ? 20.993 -0.104 -18.890 1.00 85.12 310 SER A C 1
ATOM 2423 O O . SER A 1 310 ? 21.675 0.095 -17.887 1.00 85.12 310 SER A O 1
ATOM 2425 N N . PRO A 1 311 ? 20.987 -1.313 -19.481 1.00 77.44 311 PRO A N 1
ATOM 2426 C CA . PRO A 1 311 ? 21.937 -2.345 -19.095 1.00 77.44 311 PRO A CA 1
ATOM 2427 C C . PRO A 1 311 ? 23.371 -1.940 -19.495 1.00 77.44 311 PRO A C 1
ATOM 2429 O O . PRO A 1 311 ? 23.557 -1.237 -20.491 1.00 77.44 311 PRO A O 1
ATOM 2432 N N . PRO A 1 312 ? 24.405 -2.409 -18.773 1.00 70.06 312 PRO A N 1
ATOM 2433 C CA . PRO A 1 312 ? 25.788 -2.187 -19.176 1.00 70.06 312 PRO A CA 1
ATOM 2434 C C . PRO A 1 312 ? 26.091 -2.875 -20.518 1.00 70.06 312 PRO A C 1
ATOM 2436 O O . PRO A 1 312 ? 25.583 -3.965 -20.802 1.00 70.06 312 PRO A O 1
ATOM 2439 N N . ALA A 1 313 ? 26.963 -2.252 -21.319 1.00 60.28 313 ALA A N 1
ATOM 2440 C CA . ALA A 1 313 ? 27.261 -2.621 -22.711 1.00 60.28 313 ALA A CA 1
ATOM 2441 C C . ALA A 1 313 ? 27.739 -4.077 -22.928 1.00 60.28 313 ALA A C 1
ATOM 2443 O O . ALA A 1 313 ? 27.643 -4.588 -24.038 1.00 60.28 313 ALA A O 1
ATOM 2444 N N . ASN A 1 314 ? 28.205 -4.761 -21.875 1.00 57.78 314 ASN A N 1
ATOM 2445 C CA . ASN A 1 314 ? 28.725 -6.136 -21.923 1.00 57.78 314 ASN A CA 1
ATOM 2446 C C . ASN A 1 314 ? 27.734 -7.203 -21.417 1.00 57.78 314 ASN A C 1
ATOM 2448 O O . ASN A 1 314 ? 28.135 -8.314 -21.068 1.00 57.78 314 ASN A O 1
ATOM 2452 N N . SER A 1 315 ? 26.441 -6.890 -21.338 1.00 60.25 315 SER A N 1
ATOM 2453 C CA . SER A 1 315 ? 25.425 -7.880 -20.978 1.00 60.25 315 SER A CA 1
ATOM 2454 C C . SER A 1 315 ? 25.183 -8.841 -22.151 1.00 60.25 315 SER A C 1
ATOM 2456 O O . SER A 1 315 ? 24.571 -8.490 -23.155 1.00 60.25 315 SER A O 1
ATOM 2458 N N . ALA A 1 316 ? 25.703 -10.069 -22.049 1.00 56.84 316 ALA A N 1
ATOM 2459 C CA . ALA A 1 316 ? 25.451 -11.115 -23.038 1.00 56.84 316 ALA A CA 1
ATOM 2460 C C . ALA A 1 316 ? 23.935 -11.350 -23.186 1.00 56.84 316 ALA A C 1
ATOM 2462 O O . ALA A 1 316 ? 23.222 -11.482 -22.190 1.00 56.84 316 ALA A O 1
ATOM 2463 N N . SER A 1 317 ? 23.441 -11.399 -24.428 1.00 60.44 317 SER A N 1
ATOM 2464 C CA . SER A 1 317 ? 22.021 -11.623 -24.713 1.00 60.44 317 SER A CA 1
ATOM 2465 C C . SER A 1 317 ? 21.585 -12.994 -24.191 1.00 60.44 317 SER A C 1
ATOM 2467 O O . SER A 1 317 ? 21.933 -14.029 -24.756 1.00 60.44 317 SER A O 1
ATOM 2469 N N . LEU A 1 318 ? 20.803 -13.003 -23.109 1.00 66.12 318 LEU A N 1
ATOM 2470 C CA . LEU A 1 318 ? 20.175 -14.215 -22.570 1.00 66.12 318 LEU A CA 1
ATOM 2471 C C . LEU A 1 318 ? 18.963 -14.663 -23.398 1.00 66.12 318 LEU A C 1
ATOM 2473 O O . LEU A 1 318 ? 18.410 -15.727 -23.134 1.00 66.12 318 LEU A O 1
ATOM 2477 N N . LEU A 1 319 ? 18.576 -13.890 -24.419 1.00 66.94 319 LEU A N 1
ATOM 2478 C CA . LEU A 1 319 ? 17.361 -14.096 -25.201 1.00 66.94 319 LEU A CA 1
ATOM 2479 C C . LEU A 1 319 ? 17.198 -15.542 -25.717 1.00 66.94 319 LEU A C 1
ATOM 2481 O O . LEU A 1 319 ? 16.112 -16.089 -25.534 1.00 66.94 319 LEU A O 1
ATOM 2485 N N . PRO A 1 320 ? 18.230 -16.227 -26.263 1.00 71.06 320 PRO A N 1
ATOM 2486 C CA . PRO A 1 320 ? 18.081 -17.619 -26.696 1.00 71.06 320 PRO A CA 1
ATOM 2487 C C . PRO A 1 320 ? 17.771 -18.586 -25.543 1.00 71.06 320 PRO A C 1
ATOM 2489 O O . PRO A 1 320 ? 16.933 -19.474 -25.690 1.00 71.06 320 PRO A O 1
ATOM 2492 N N . ALA A 1 321 ? 18.408 -18.401 -24.383 1.00 74.62 321 ALA A N 1
ATOM 2493 C CA . ALA A 1 321 ? 18.183 -19.236 -23.204 1.00 74.62 321 ALA A CA 1
ATOM 2494 C C . ALA A 1 321 ? 16.801 -18.973 -22.582 1.00 74.62 321 ALA A C 1
ATOM 2496 O O . ALA A 1 321 ? 16.106 -19.912 -22.198 1.00 74.62 321 ALA A O 1
ATOM 2497 N N . THR A 1 322 ? 16.376 -17.708 -22.544 1.00 71.12 322 THR A N 1
ATOM 2498 C CA . THR A 1 322 ? 15.046 -17.284 -22.089 1.00 71.12 322 THR A CA 1
ATOM 2499 C C . THR A 1 322 ? 13.941 -17.862 -22.978 1.00 71.12 322 THR A C 1
ATOM 2501 O O . THR A 1 322 ? 12.962 -18.397 -22.458 1.00 71.12 322 THR A O 1
ATOM 2504 N N . ILE A 1 323 ? 14.113 -17.816 -24.306 1.00 78.62 323 ILE A N 1
ATOM 2505 C CA . ILE A 1 323 ? 13.177 -18.418 -25.268 1.00 78.62 323 ILE A CA 1
ATOM 2506 C C . ILE A 1 323 ? 13.098 -19.935 -25.060 1.00 78.62 323 ILE A C 1
ATOM 2508 O O . ILE A 1 323 ? 11.998 -20.474 -24.957 1.00 78.62 323 ILE A O 1
ATOM 2512 N N . LEU A 1 324 ? 14.240 -20.624 -24.945 1.00 81.56 324 LEU A N 1
ATOM 2513 C CA . LEU A 1 324 ? 14.268 -22.073 -24.728 1.00 81.56 324 LEU A CA 1
ATOM 2514 C C . LEU A 1 324 ? 13.571 -22.471 -23.418 1.00 81.56 324 LEU A C 1
ATOM 2516 O O . LEU A 1 324 ? 12.772 -23.404 -23.409 1.00 81.56 324 LEU A O 1
ATOM 2520 N N . ALA A 1 325 ? 13.829 -21.752 -22.323 1.00 80.00 325 ALA A N 1
ATOM 2521 C CA . ALA A 1 325 ? 13.188 -22.011 -21.036 1.00 80.00 325 ALA A CA 1
ATOM 2522 C C . ALA A 1 325 ? 11.664 -21.806 -21.094 1.00 80.00 325 ALA A C 1
ATOM 2524 O O . ALA A 1 325 ? 10.919 -22.634 -20.572 1.00 80.00 325 ALA A O 1
ATOM 2525 N N . ALA A 1 326 ? 11.196 -20.746 -21.763 1.00 78.62 326 ALA A N 1
ATOM 2526 C CA . ALA A 1 326 ? 9.768 -20.481 -21.935 1.00 78.62 326 ALA A CA 1
ATOM 2527 C C . ALA A 1 326 ? 9.073 -21.547 -22.801 1.00 78.62 326 ALA A C 1
ATOM 2529 O O . ALA A 1 326 ? 7.967 -21.975 -22.471 1.00 78.62 326 ALA A O 1
ATOM 2530 N N . LEU A 1 327 ? 9.726 -22.019 -23.871 1.00 81.94 327 LEU A N 1
ATOM 2531 C CA . LEU A 1 327 ? 9.217 -23.120 -24.696 1.00 81.94 327 LEU A CA 1
ATOM 2532 C C . LEU A 1 327 ? 9.114 -24.422 -23.892 1.00 81.94 327 LEU A C 1
ATOM 2534 O O . LEU A 1 327 ? 8.060 -25.053 -23.901 1.00 81.94 327 LEU A O 1
ATOM 2538 N N . LEU A 1 328 ? 10.161 -24.784 -23.142 1.00 85.38 328 LEU A N 1
ATOM 2539 C CA . LEU A 1 328 ? 10.172 -25.993 -22.310 1.00 85.38 328 LEU A CA 1
ATOM 2540 C C . LEU A 1 328 ? 9.106 -25.957 -21.208 1.00 85.38 328 LEU A C 1
ATOM 2542 O O . LEU A 1 328 ? 8.475 -26.976 -20.928 1.00 85.38 328 LEU A O 1
ATOM 2546 N N . ASP A 1 329 ? 8.889 -24.805 -20.570 1.00 80.88 329 ASP A N 1
ATOM 2547 C CA . ASP A 1 329 ? 7.844 -24.682 -19.552 1.00 80.88 329 ASP A CA 1
ATOM 2548 C C . ASP A 1 329 ? 6.437 -24.711 -20.166 1.00 80.88 329 ASP A C 1
ATOM 2550 O O . ASP A 1 329 ? 5.547 -25.388 -19.647 1.00 80.88 329 ASP A O 1
ATOM 2554 N N . SER A 1 330 ? 6.243 -24.063 -21.321 1.00 78.44 330 SER A N 1
ATOM 2555 C CA . SER A 1 330 ? 4.996 -24.158 -22.086 1.00 78.44 330 SER A CA 1
ATOM 2556 C C . SER A 1 330 ? 4.677 -25.608 -22.461 1.00 78.44 330 SER A C 1
ATOM 2558 O O . SER A 1 330 ? 3.552 -26.060 -22.234 1.00 78.44 330 SER A O 1
ATOM 2560 N N . GLU A 1 331 ? 5.657 -26.371 -22.958 1.00 80.50 331 GLU A N 1
ATOM 2561 C CA . GLU A 1 331 ? 5.494 -27.799 -23.256 1.00 80.50 331 GLU A CA 1
ATOM 2562 C C . GLU A 1 331 ? 5.144 -28.608 -22.008 1.00 80.50 331 GLU A C 1
ATOM 2564 O O . GLU A 1 331 ? 4.219 -29.418 -22.047 1.00 80.50 331 GLU A O 1
ATOM 2569 N N . ARG A 1 332 ? 5.814 -28.359 -20.874 1.00 81.44 332 ARG A N 1
ATOM 2570 C CA . ARG A 1 332 ? 5.485 -29.021 -19.603 1.00 81.44 332 ARG A CA 1
ATOM 2571 C C . ARG A 1 332 ? 4.050 -28.740 -19.184 1.00 81.44 332 ARG A C 1
ATOM 2573 O O . ARG A 1 332 ? 3.345 -29.682 -18.837 1.00 81.44 332 ARG A O 1
ATOM 2580 N N . ARG A 1 333 ? 3.575 -27.492 -19.249 1.00 72.06 333 ARG A N 1
ATOM 2581 C CA . ARG A 1 333 ? 2.176 -27.158 -18.921 1.00 72.06 333 ARG A CA 1
ATOM 2582 C C . ARG A 1 333 ? 1.184 -27.812 -19.882 1.00 72.06 333 ARG A C 1
ATOM 2584 O O . ARG A 1 333 ? 0.146 -28.290 -19.431 1.00 72.06 333 ARG A O 1
ATOM 2591 N N . HIS A 1 334 ? 1.501 -27.873 -21.176 1.00 71.44 334 HIS A N 1
ATOM 2592 C CA . HIS A 1 334 ? 0.670 -28.566 -22.165 1.00 71.44 334 HIS A CA 1
ATOM 2593 C C . HIS A 1 334 ? 0.629 -30.079 -21.922 1.00 71.44 334 HIS A C 1
ATOM 2595 O O . HIS A 1 334 ? -0.448 -30.664 -21.983 1.00 71.44 334 HIS A O 1
ATOM 2601 N N . ALA A 1 335 ? 1.759 -30.696 -21.573 1.00 66.81 335 ALA A N 1
ATOM 2602 C CA . ALA A 1 335 ? 1.850 -32.115 -21.231 1.00 66.81 335 ALA A CA 1
ATOM 2603 C C . ALA A 1 335 ? 1.220 -32.454 -19.865 1.00 66.81 335 ALA A C 1
ATOM 2605 O O . ALA A 1 335 ? 0.793 -33.584 -19.647 1.00 66.81 335 ALA A O 1
ATOM 2606 N N . SER A 1 336 ? 1.151 -31.480 -18.951 1.00 53.53 336 SER A N 1
ATOM 2607 C CA . SER A 1 336 ? 0.574 -31.626 -17.603 1.00 53.53 336 SER A CA 1
ATOM 2608 C C . SER A 1 336 ? -0.927 -31.345 -17.547 1.00 53.53 336 SER A C 1
ATOM 2610 O O . SER A 1 336 ? -1.529 -31.489 -16.481 1.00 53.53 336 SER A O 1
ATOM 2612 N N . ARG A 1 337 ? -1.556 -30.928 -18.656 1.00 45.22 337 ARG A N 1
ATOM 2613 C CA . ARG A 1 337 ? -3.018 -30.893 -18.724 1.00 45.22 337 ARG A CA 1
ATOM 2614 C C . ARG A 1 337 ? -3.504 -32.330 -18.531 1.00 45.22 337 ARG A C 1
ATOM 2616 O O . ARG A 1 337 ? -3.144 -33.177 -19.349 1.00 45.22 337 ARG A O 1
ATOM 2623 N N . PRO A 1 338 ? -4.283 -32.641 -17.477 1.00 44.31 338 PRO A N 1
ATOM 2624 C CA . PRO A 1 338 ? -4.865 -33.965 -17.365 1.00 44.31 338 PRO A CA 1
ATOM 2625 C C . PRO A 1 338 ? -5.654 -34.200 -18.647 1.00 44.31 338 PRO A C 1
ATOM 2627 O O . PRO A 1 338 ? -6.500 -33.375 -19.005 1.00 44.31 338 PRO A O 1
ATOM 2630 N N . ASN A 1 339 ? -5.343 -35.288 -19.356 1.00 45.91 339 ASN A N 1
ATOM 2631 C CA . ASN A 1 339 ? -6.217 -35.773 -20.409 1.00 45.91 339 ASN A CA 1
ATOM 2632 C C . ASN A 1 339 ? -7.609 -35.828 -19.789 1.00 45.91 339 ASN A C 1
ATOM 2634 O O . ASN A 1 339 ? -7.842 -36.596 -18.850 1.00 45.91 339 ASN A O 1
ATOM 2638 N N . VAL A 1 340 ? -8.521 -34.992 -20.284 1.00 44.78 340 VAL A N 1
ATOM 2639 C CA . VAL A 1 340 ? -9.939 -35.279 -20.139 1.00 44.78 340 VAL A CA 1
ATOM 2640 C C . VAL A 1 340 ? -10.094 -36.580 -20.899 1.00 44.78 340 VAL A C 1
ATOM 2642 O O . VAL A 1 340 ? -10.113 -36.606 -22.125 1.00 44.78 340 VAL A O 1
ATOM 2645 N N . VAL A 1 341 ? -10.033 -37.684 -20.160 1.00 45.59 341 VAL A N 1
ATOM 2646 C CA . VAL A 1 341 ? -10.396 -38.984 -20.683 1.00 45.59 341 VAL A CA 1
ATOM 2647 C C . VAL A 1 341 ? -11.857 -38.813 -21.055 1.00 45.59 341 VAL A C 1
ATOM 2649 O O . VAL A 1 341 ? -12.711 -38.734 -20.171 1.00 45.59 341 VAL A O 1
ATOM 2652 N N . ASP A 1 342 ? -12.131 -38.690 -22.353 1.00 45.00 342 ASP A N 1
ATOM 2653 C CA . ASP A 1 342 ? -13.454 -38.946 -22.897 1.00 45.00 342 ASP A CA 1
ATOM 2654 C C . ASP A 1 342 ? -13.802 -40.370 -22.471 1.00 45.00 342 ASP A C 1
ATOM 2656 O O . ASP A 1 342 ? -13.330 -41.363 -23.029 1.00 45.00 342 ASP A O 1
ATOM 2660 N N . GLY A 1 343 ? -14.529 -40.449 -21.358 1.00 41.50 343 GLY A N 1
ATOM 2661 C CA . GLY A 1 343 ? -14.861 -41.673 -20.658 1.00 41.50 343 GLY A CA 1
ATOM 2662 C C . GLY A 1 343 ? -15.892 -42.461 -21.440 1.00 41.50 343 GLY A C 1
ATOM 2663 O O . GLY A 1 343 ? -17.044 -42.558 -21.026 1.00 41.50 343 GLY A O 1
ATOM 2664 N N . ASN A 1 344 ? -15.472 -43.055 -22.551 1.00 46.97 344 ASN A N 1
ATOM 2665 C CA . ASN A 1 344 ? -16.190 -44.156 -23.154 1.00 46.97 344 ASN A CA 1
ATOM 2666 C C . ASN A 1 344 ? -15.754 -45.445 -22.443 1.00 46.97 344 ASN A C 1
ATOM 2668 O O . ASN A 1 344 ? -14.728 -46.039 -22.758 1.00 46.97 344 ASN A O 1
ATOM 2672 N N . GLY A 1 345 ? -16.556 -45.859 -21.458 1.00 50.84 345 GLY A N 1
ATOM 2673 C CA . GLY A 1 345 ? -16.596 -47.247 -20.993 1.00 50.84 345 GLY A CA 1
ATOM 2674 C C . GLY A 1 345 ? -15.679 -47.633 -19.829 1.00 50.84 345 GLY A C 1
ATOM 2675 O O . GLY A 1 345 ? -14.809 -48.472 -20.001 1.00 50.84 345 GLY A O 1
ATOM 2676 N N . ALA A 1 346 ? -15.933 -47.104 -18.629 1.00 48.16 346 ALA A N 1
ATOM 2677 C CA . ALA A 1 346 ? -15.934 -47.849 -17.355 1.00 48.16 346 ALA A CA 1
ATOM 2678 C C . ALA A 1 346 ? -16.269 -46.870 -16.217 1.00 48.16 346 ALA A C 1
ATOM 2680 O O . ALA A 1 346 ? -15.708 -45.783 -16.129 1.00 48.16 346 ALA A O 1
ATOM 2681 N N . GLY A 1 347 ? -17.255 -47.218 -15.389 1.00 48.66 347 GLY A N 1
ATOM 2682 C CA . GLY A 1 347 ? -17.919 -46.294 -14.468 1.00 48.66 347 GLY A CA 1
ATOM 2683 C C . GLY A 1 347 ? -17.001 -45.677 -13.411 1.00 48.66 347 GLY A C 1
ATOM 2684 O O . GLY A 1 347 ? -16.414 -46.382 -12.601 1.00 48.66 347 GLY A O 1
ATOM 2685 N N . ASN A 1 348 ? -16.965 -44.345 -13.380 1.00 63.12 348 ASN A N 1
ATOM 2686 C CA . ASN A 1 348 ? -16.374 -43.562 -12.301 1.00 63.12 348 ASN A CA 1
ATOM 2687 C C . ASN A 1 348 ? -17.220 -43.732 -11.022 1.00 63.12 348 ASN A C 1
ATOM 2689 O O . ASN A 1 348 ? -18.384 -43.319 -10.982 1.00 63.12 348 ASN A O 1
ATOM 2693 N N . GLU A 1 349 ? -16.658 -44.366 -9.990 1.00 58.16 349 GLU A N 1
ATOM 2694 C CA . GLU A 1 349 ? -17.365 -44.680 -8.739 1.00 58.16 349 GLU A CA 1
ATOM 2695 C C . GLU A 1 349 ? -17.873 -43.429 -8.006 1.00 58.16 349 GLU A C 1
ATOM 2697 O O . GLU A 1 349 ? -18.941 -43.463 -7.396 1.00 58.16 349 GLU A O 1
ATOM 2702 N N . TRP A 1 350 ? -17.202 -42.288 -8.177 1.00 48.41 350 TRP A N 1
ATOM 2703 C CA . TRP A 1 350 ? -17.623 -41.003 -7.612 1.00 48.41 350 TRP A CA 1
ATOM 2704 C C . TRP A 1 350 ? -18.920 -40.467 -8.234 1.00 48.41 350 TRP A C 1
ATOM 2706 O O . TRP A 1 350 ? -19.757 -39.891 -7.542 1.00 48.41 350 TRP A O 1
ATOM 2716 N N . VAL A 1 351 ? -19.147 -40.723 -9.528 1.00 55.88 351 VAL A N 1
ATOM 2717 C CA . VAL A 1 351 ? -20.394 -40.340 -10.219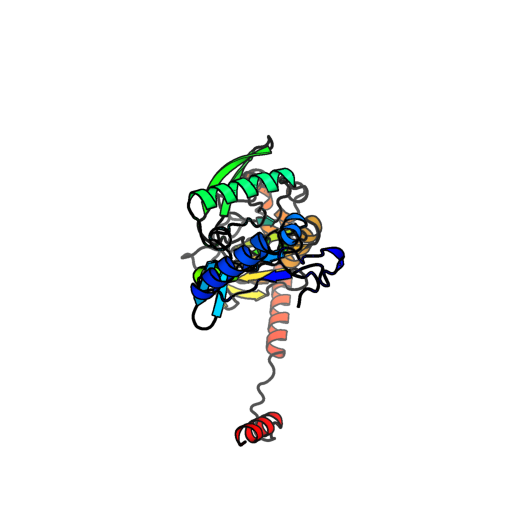 1.00 55.88 351 VAL A CA 1
ATOM 2718 C C . VAL A 1 351 ? -21.556 -41.246 -9.795 1.00 55.88 351 VAL A C 1
ATOM 2720 O O . VAL A 1 351 ? -22.704 -40.803 -9.742 1.00 55.88 351 VAL A O 1
ATOM 2723 N N . ARG A 1 352 ? -21.278 -42.512 -9.453 1.00 55.75 352 ARG A N 1
ATOM 2724 C CA . ARG A 1 352 ? -22.277 -43.425 -8.871 1.00 55.75 352 ARG A CA 1
ATOM 2725 C C . ARG A 1 352 ? -22.641 -43.039 -7.437 1.00 55.75 352 ARG A C 1
ATOM 2727 O O . ARG A 1 352 ? -23.826 -43.057 -7.116 1.00 55.75 352 ARG A O 1
ATOM 2734 N N . ALA A 1 353 ? -21.663 -42.645 -6.621 1.00 62.34 353 ALA A N 1
ATOM 2735 C CA . ALA A 1 353 ? -21.896 -42.165 -5.259 1.00 62.34 353 ALA A CA 1
ATOM 2736 C C . ALA A 1 353 ? -22.790 -40.910 -5.243 1.00 62.34 353 ALA A C 1
ATOM 2738 O O . ALA A 1 353 ? -23.820 -40.900 -4.572 1.00 62.34 353 ALA A O 1
ATOM 2739 N N . ALA A 1 354 ? -22.490 -39.921 -6.094 1.00 54.50 354 ALA A N 1
ATOM 2740 C CA . ALA A 1 354 ? -23.278 -38.690 -6.203 1.00 54.50 354 ALA A CA 1
ATOM 2741 C C . ALA A 1 354 ? -24.735 -38.924 -6.662 1.00 54.50 354 ALA A C 1
ATOM 2743 O O . ALA A 1 354 ? -25.646 -38.211 -6.246 1.00 54.50 354 ALA A O 1
ATOM 2744 N N . ARG A 1 355 ? -24.989 -39.943 -7.498 1.00 54.03 355 ARG A N 1
ATOM 2745 C CA . ARG A 1 355 ? -26.355 -40.305 -7.930 1.00 54.03 355 ARG A CA 1
ATOM 2746 C C . ARG A 1 355 ? -27.157 -41.043 -6.858 1.00 54.03 355 ARG A C 1
ATOM 2748 O O . ARG A 1 355 ? -28.378 -40.937 -6.859 1.00 54.03 355 ARG A O 1
ATOM 2755 N N . HIS A 1 356 ? -26.499 -41.781 -5.965 1.00 56.03 356 HIS A N 1
ATOM 2756 C CA . HIS A 1 356 ? -27.167 -42.467 -4.856 1.00 56.03 356 HIS A CA 1
ATOM 2757 C C . HIS A 1 356 ? -27.530 -41.520 -3.706 1.00 56.03 356 HIS A C 1
ATOM 2759 O O . HIS A 1 356 ? -28.565 -41.724 -3.075 1.00 56.03 356 HIS A O 1
ATOM 2765 N N . GLU A 1 357 ? -26.729 -40.481 -3.454 1.00 53.16 357 GLU A N 1
ATOM 2766 C CA . GLU A 1 357 ? -27.048 -39.452 -2.452 1.00 53.16 357 GLU A CA 1
ATOM 2767 C C . GLU A 1 357 ? -28.182 -38.518 -2.887 1.00 53.16 357 GLU A C 1
ATOM 2769 O O . GLU A 1 357 ? -28.974 -38.104 -2.050 1.00 53.16 357 GLU A O 1
ATOM 2774 N N . GLY A 1 358 ? -28.333 -38.250 -4.188 1.00 45.25 358 GLY A N 1
ATOM 2775 C CA . GLY A 1 358 ? -29.430 -37.423 -4.713 1.00 45.25 358 GLY A CA 1
ATOM 2776 C C . GLY A 1 358 ? -30.813 -38.093 -4.747 1.00 45.25 358 GLY A C 1
ATOM 2777 O O . GLY A 1 358 ? -31.767 -37.471 -5.205 1.00 45.25 358 GLY A O 1
ATOM 2778 N N . LEU A 1 359 ? -30.929 -39.355 -4.316 1.00 49.56 359 LEU A N 1
ATOM 2779 C CA . LEU A 1 359 ? -32.180 -40.130 -4.290 1.00 49.56 359 LEU A CA 1
ATOM 2780 C C . LEU A 1 359 ? -32.673 -40.447 -2.864 1.00 49.56 359 LEU A C 1
ATOM 2782 O O . LEU A 1 359 ? -33.552 -41.296 -2.705 1.00 49.56 359 LEU A O 1
ATOM 2786 N N . ARG A 1 360 ? -32.117 -39.796 -1.835 1.00 40.44 360 ARG A N 1
ATOM 2787 C CA . ARG A 1 360 ? -32.627 -39.854 -0.457 1.00 40.44 360 ARG A CA 1
ATOM 2788 C C . ARG A 1 360 ? -33.291 -38.558 -0.037 1.00 40.44 360 ARG A C 1
ATOM 2790 O O . ARG A 1 360 ? -32.748 -37.487 -0.381 1.00 40.44 360 ARG A O 1
#

pLDDT: mean 87.14, std 13.07, range [40.44, 98.88]

Radius of gyration: 30.07 Å; chains: 1; bounding box: 66×66×86 Å